Protein AF-A0A3L6SZF1-F1 (afdb_monomer_lite)

Foldseek 3Di:
DDDDDDDDDDDDDDDDDDDDDDDDDPDQDPDPDDFADADPDDPVNVVVCVVVVLAPDCVVPPDDHDPPDSDPPQDVPRADDDSQLSVLPDYPPHDPVVVVLCVVVVHGPQLADSVQVNVVVVQQCCQVPPVVHHDDVVVQVQQWDWAAPPHNSDHDPGNRTYTDGPPPPPPPVDDDPPDPVPDDD

Radius of gyration: 28.65 Å; chains: 1; bounding box: 115×31×70 Å

Structure (mmCIF, N/CA/C/O backbone):
data_AF-A0A3L6SZF1-F1
#
_entry.id   AF-A0A3L6SZF1-F1
#
loop_
_atom_site.group_PDB
_atom_site.id
_atom_site.type_symbol
_atom_site.label_atom_id
_atom_site.label_alt_id
_atom_site.label_comp_id
_atom_site.label_asym_id
_atom_site.label_entity_id
_atom_site.label_seq_id
_atom_site.pdbx_PDB_ins_code
_atom_site.Cartn_x
_atom_site.Cartn_y
_atom_site.Cartn_z
_atom_site.occupancy
_atom_site.B_iso_or_equiv
_atom_site.auth_seq_id
_atom_site.auth_comp_id
_atom_site.auth_asym_id
_atom_site.auth_atom_id
_atom_site.pdbx_PDB_model_num
ATOM 1 N N . MET A 1 1 ? 93.160 -3.749 24.825 1.00 29.17 1 MET A N 1
ATOM 2 C CA . MET A 1 1 ? 92.618 -2.497 25.402 1.00 29.17 1 MET A CA 1
ATOM 3 C C . MET A 1 1 ? 92.126 -1.616 24.258 1.00 29.17 1 MET A C 1
ATOM 5 O O . MET A 1 1 ? 92.882 -1.512 23.305 1.00 29.17 1 MET A O 1
ATOM 9 N N . PRO A 1 2 ? 90.975 -0.926 24.345 1.00 41.62 2 PRO A N 1
ATOM 10 C CA . PRO A 1 2 ? 89.750 -1.289 25.067 1.00 41.62 2 PRO A CA 1
ATOM 11 C C . PRO A 1 2 ? 88.427 -0.990 24.294 1.00 41.62 2 PRO A C 1
ATOM 13 O O . PRO A 1 2 ? 88.338 0.009 23.600 1.00 41.62 2 PRO A O 1
ATOM 16 N N . LYS A 1 3 ? 87.391 -1.809 24.579 1.00 34.41 3 LYS A N 1
ATOM 17 C CA . LYS A 1 3 ? 85.985 -1.453 24.948 1.00 34.41 3 LYS A CA 1
ATOM 18 C C . LYS A 1 3 ? 85.102 -0.716 23.904 1.00 34.41 3 LYS A C 1
ATOM 20 O O . LYS A 1 3 ? 85.533 0.251 23.309 1.00 34.41 3 LYS A O 1
ATOM 25 N N . LYS A 1 4 ? 83.816 -1.044 23.684 1.00 40.66 4 LYS A N 1
ATOM 26 C CA . LYS A 1 4 ? 82.700 -1.395 24.607 1.00 40.66 4 LYS A CA 1
ATOM 27 C C . LYS A 1 4 ? 81.529 -1.972 23.758 1.00 40.66 4 LYS A C 1
ATOM 29 O O . LYS A 1 4 ? 81.228 -1.397 22.723 1.00 40.66 4 LYS A O 1
ATOM 34 N N . SER A 1 5 ? 81.065 -3.207 24.006 1.00 38.19 5 SER A N 1
ATOM 35 C CA . SER A 1 5 ? 79.810 -3.620 24.705 1.00 38.19 5 SER A CA 1
ATOM 36 C C . SER A 1 5 ? 78.493 -3.212 24.006 1.00 38.19 5 SER A C 1
ATOM 38 O O . SER A 1 5 ? 78.251 -2.020 23.868 1.00 38.19 5 SER A O 1
ATOM 40 N N . ALA A 1 6 ? 77.710 -4.161 23.461 1.00 33.09 6 ALA A N 1
ATOM 41 C CA . ALA A 1 6 ? 76.602 -4.927 24.103 1.00 33.09 6 ALA A CA 1
ATOM 42 C C . ALA A 1 6 ? 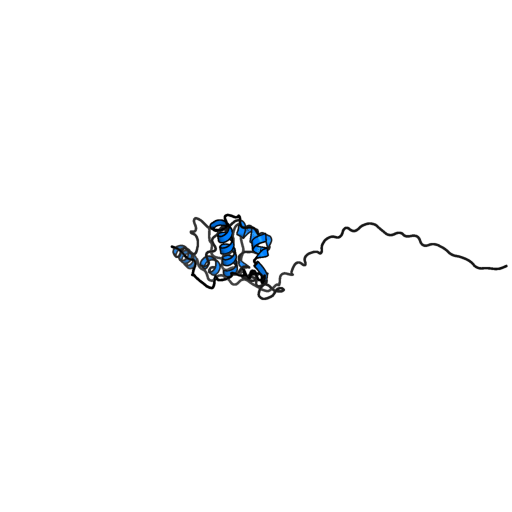75.338 -4.054 24.305 1.00 33.09 6 ALA A C 1
ATOM 44 O O . ALA A 1 6 ? 75.478 -2.892 24.653 1.00 33.09 6 ALA A O 1
ATOM 45 N N . ALA A 1 7 ? 74.085 -4.470 24.111 1.00 34.97 7 ALA A N 1
ATOM 46 C CA . ALA A 1 7 ? 73.380 -5.743 24.291 1.00 34.97 7 ALA A CA 1
ATOM 47 C C . ALA A 1 7 ? 71.999 -5.572 23.577 1.00 34.97 7 ALA A C 1
ATOM 49 O O . ALA A 1 7 ? 71.526 -4.447 23.466 1.00 34.97 7 ALA A O 1
ATOM 50 N N . ASP A 1 8 ? 71.422 -6.550 22.877 1.00 28.86 8 ASP A N 1
ATOM 51 C CA . ASP A 1 8 ? 70.655 -7.717 23.357 1.00 28.86 8 ASP A CA 1
ATOM 52 C C . ASP A 1 8 ? 69.123 -7.542 23.231 1.00 28.86 8 ASP A C 1
ATOM 54 O O . ASP A 1 8 ? 68.569 -6.493 23.537 1.00 28.86 8 ASP A O 1
ATOM 58 N N . ARG A 1 9 ? 68.491 -8.648 22.809 1.00 30.61 9 ARG A N 1
ATOM 59 C CA . ARG A 1 9 ? 67.100 -9.100 23.011 1.00 30.61 9 ARG A CA 1
ATOM 60 C C . ARG A 1 9 ? 65.905 -8.236 22.593 1.00 30.61 9 ARG A C 1
ATOM 62 O O . ARG A 1 9 ? 65.647 -7.170 23.127 1.00 30.61 9 ARG A O 1
ATOM 69 N N . GLY A 1 10 ? 65.005 -8.858 21.819 1.00 29.12 10 GLY A N 1
ATOM 70 C CA . GLY A 1 10 ? 63.627 -8.367 21.707 1.00 29.12 10 GLY A CA 1
ATOM 71 C C . GLY A 1 10 ? 62.700 -9.146 20.780 1.00 29.12 10 GLY A C 1
ATOM 72 O O . GLY A 1 10 ? 62.283 -8.648 19.747 1.00 29.12 10 GLY A O 1
ATOM 73 N N . ARG A 1 11 ? 62.370 -10.380 21.153 1.00 33.22 11 ARG A N 1
ATOM 74 C CA . ARG A 1 11 ? 61.373 -11.279 20.547 1.00 33.22 11 ARG A CA 1
ATOM 75 C C . ARG A 1 11 ? 59.942 -10.707 20.620 1.00 33.22 11 ARG A C 1
ATOM 77 O O . ARG A 1 11 ? 59.471 -10.536 21.737 1.00 33.22 11 ARG A O 1
ATOM 84 N N . LYS A 1 12 ? 59.218 -10.578 19.495 1.00 32.78 12 LYS A N 1
ATOM 85 C CA . LYS A 1 12 ? 57.798 -10.998 19.331 1.00 32.78 12 LYS A CA 1
ATOM 86 C C . LYS A 1 12 ? 57.299 -10.718 17.905 1.00 32.78 12 LYS A C 1
ATOM 88 O O . LYS A 1 12 ? 57.235 -9.572 17.487 1.00 32.78 12 LYS A O 1
ATOM 93 N N . ARG A 1 13 ? 56.932 -11.770 17.167 1.00 34.31 13 ARG A N 1
ATOM 94 C CA . ARG A 1 13 ? 55.988 -11.664 16.049 1.00 34.31 13 ARG A CA 1
ATOM 95 C C . ARG A 1 13 ? 54.604 -11.907 16.650 1.00 34.31 13 ARG A C 1
ATOM 97 O O . ARG A 1 13 ? 54.338 -13.007 17.125 1.00 34.31 13 ARG A O 1
ATOM 104 N N . GLU A 1 14 ? 53.809 -10.850 16.732 1.00 30.53 14 GLU A N 1
ATOM 105 C CA . GLU A 1 14 ? 52.347 -10.898 16.866 1.00 30.53 14 GLU A CA 1
ATOM 106 C C . GLU A 1 14 ? 51.812 -11.543 15.572 1.00 30.53 14 GLU A C 1
ATOM 108 O O . GLU A 1 14 ? 52.401 -11.354 14.510 1.00 30.53 14 GLU A O 1
ATOM 113 N N . GLY A 1 15 ? 50.823 -12.427 15.555 1.00 29.98 15 GLY A N 1
ATOM 114 C CA . GLY A 1 15 ? 49.588 -12.477 16.326 1.00 29.98 15 GLY A CA 1
ATOM 115 C C . GLY A 1 15 ? 48.487 -12.636 15.273 1.00 29.98 15 GLY A C 1
ATOM 116 O O . GLY A 1 15 ? 48.393 -11.823 14.360 1.00 29.98 15 GLY A O 1
ATOM 117 N N . GLU A 1 16 ? 47.779 -13.758 15.318 1.00 29.64 16 GLU A N 1
ATOM 118 C CA . GLU A 1 16 ? 46.847 -14.243 14.298 1.00 29.64 16 GLU A CA 1
ATOM 119 C C . GLU A 1 16 ? 45.632 -13.328 14.071 1.00 29.64 16 GLU A C 1
ATOM 121 O O . GLU A 1 16 ? 45.144 -12.697 14.998 1.00 29.64 16 GLU A O 1
ATOM 126 N N . GLY A 1 17 ? 45.144 -13.350 12.823 1.00 31.86 17 GLY A N 1
ATOM 127 C CA . GLY A 1 17 ? 43.732 -13.401 12.430 1.00 31.86 17 GLY A CA 1
ATOM 128 C C . GLY A 1 17 ? 42.761 -12.343 12.950 1.00 31.86 17 GLY A C 1
ATOM 129 O O . GLY A 1 17 ? 42.381 -12.368 14.107 1.00 31.86 17 GLY A O 1
ATOM 130 N N . GLU A 1 18 ? 42.161 -11.580 12.032 1.00 29.61 18 GLU A N 1
ATOM 131 C CA . GLU A 1 18 ? 40.746 -11.230 12.187 1.00 29.61 18 GLU A CA 1
ATOM 132 C C . GLU A 1 18 ? 40.078 -10.984 10.829 1.00 29.61 18 GLU A C 1
ATOM 134 O O . GLU A 1 18 ? 40.420 -10.080 10.063 1.00 29.61 18 GLU A O 1
ATOM 139 N N . GLY A 1 19 ? 39.126 -11.867 10.514 1.00 29.73 19 GLY A N 1
ATOM 140 C CA . GLY A 1 19 ? 38.232 -11.753 9.376 1.00 29.73 19 GLY A CA 1
ATOM 141 C C . GLY A 1 19 ? 37.383 -10.496 9.508 1.00 29.73 19 GLY A C 1
ATOM 142 O O . GLY A 1 19 ? 36.715 -10.261 10.514 1.00 29.73 19 GLY A O 1
ATOM 143 N N . ARG A 1 20 ? 37.415 -9.678 8.461 1.00 30.81 20 ARG A N 1
ATOM 144 C CA . ARG A 1 20 ? 36.679 -8.423 8.364 1.00 30.81 20 ARG A CA 1
ATOM 145 C C . ARG A 1 20 ? 35.173 -8.699 8.350 1.00 30.81 20 ARG A C 1
ATOM 147 O O . ARG A 1 20 ? 34.597 -8.981 7.303 1.00 30.81 20 ARG A O 1
ATOM 154 N N . SER A 1 21 ? 34.539 -8.599 9.513 1.00 36.91 21 SER A N 1
ATOM 155 C CA . SER A 1 21 ? 33.081 -8.515 9.610 1.00 36.91 21 SER A CA 1
ATOM 156 C C . SER A 1 21 ? 32.601 -7.166 9.049 1.00 36.91 21 SER A C 1
ATOM 158 O O . SER A 1 21 ? 33.267 -6.147 9.255 1.00 36.91 21 SER A O 1
ATOM 160 N N . PRO A 1 22 ? 31.470 -7.118 8.322 1.00 37.31 22 PRO A N 1
ATOM 161 C CA . PRO A 1 22 ? 30.892 -5.863 7.856 1.00 37.31 22 PRO A CA 1
ATOM 162 C C . PRO A 1 22 ? 30.296 -5.060 9.030 1.00 37.31 22 PRO A C 1
ATOM 164 O O . PRO A 1 22 ? 29.936 -5.640 10.057 1.00 37.31 22 PRO A O 1
ATOM 167 N N . PRO A 1 23 ? 30.200 -3.722 8.910 1.00 31.17 23 PRO A N 1
ATOM 168 C CA . PRO A 1 23 ? 29.851 -2.859 10.028 1.00 31.17 23 PRO A CA 1
ATOM 169 C C . PRO A 1 23 ? 28.399 -3.077 10.455 1.00 31.17 23 PRO A C 1
ATOM 171 O O . PRO A 1 23 ? 27.468 -2.988 9.654 1.00 31.17 23 PRO A O 1
ATOM 174 N N . SER A 1 24 ? 28.245 -3.354 11.749 1.00 34.56 24 SER A N 1
ATOM 17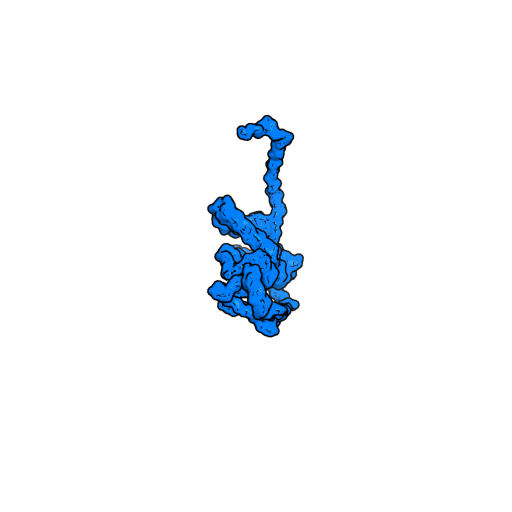5 C CA . SER A 1 24 ? 26.973 -3.507 12.445 1.00 34.56 24 SER A CA 1
ATOM 176 C C . SER A 1 24 ? 26.076 -2.294 12.184 1.00 34.56 24 SER A C 1
ATOM 178 O O . SER A 1 24 ? 26.446 -1.153 12.475 1.00 34.56 24 SER A O 1
ATOM 180 N N . ALA A 1 25 ? 24.906 -2.542 11.593 1.00 38.56 25 ALA A N 1
ATOM 181 C CA . ALA A 1 25 ? 23.887 -1.529 11.383 1.00 38.56 25 ALA A CA 1
ATOM 182 C C . ALA A 1 25 ? 23.478 -0.958 12.745 1.00 38.56 25 ALA A C 1
ATOM 184 O O . ALA A 1 25 ? 23.013 -1.687 13.622 1.00 38.56 25 ALA A O 1
ATOM 185 N N . LYS A 1 26 ? 23.666 0.354 12.919 1.00 34.03 26 LYS A N 1
ATOM 186 C CA . LYS A 1 26 ? 23.178 1.085 14.087 1.00 34.03 26 LYS A CA 1
ATOM 187 C C . LYS A 1 26 ? 21.670 0.867 14.181 1.00 34.03 26 LYS A C 1
ATOM 189 O O . LYS A 1 26 ? 20.921 1.306 13.312 1.00 34.03 26 LYS A O 1
ATOM 194 N N . ILE A 1 27 ? 21.240 0.165 15.225 1.00 34.12 27 ILE A N 1
ATOM 195 C CA . ILE A 1 27 ? 19.836 0.100 15.617 1.00 34.12 27 ILE A CA 1
ATOM 196 C C . ILE A 1 27 ? 19.453 1.528 15.994 1.00 34.12 27 ILE A C 1
ATOM 198 O O . ILE A 1 27 ? 19.973 2.076 16.968 1.00 34.12 27 ILE A O 1
ATOM 202 N N . ALA A 1 28 ? 18.602 2.145 15.175 1.00 34.56 28 ALA A N 1
ATOM 203 C CA . ALA A 1 28 ? 17.981 3.412 15.510 1.00 34.56 28 ALA A CA 1
ATOM 204 C C . ALA A 1 28 ? 17.255 3.227 16.845 1.00 34.56 28 ALA A C 1
ATOM 206 O O . ALA A 1 28 ? 16.392 2.360 16.996 1.00 34.56 28 ALA A O 1
ATOM 207 N N . LYS A 1 29 ? 17.696 3.996 17.837 1.00 30.28 29 LYS A N 1
ATOM 208 C CA . LYS A 1 29 ? 17.134 4.030 19.179 1.00 30.28 29 LYS A CA 1
ATOM 209 C C . LYS A 1 29 ? 15.677 4.471 19.047 1.00 30.28 29 LYS A C 1
ATOM 211 O O . LYS A 1 29 ? 15.419 5.573 18.574 1.00 30.28 29 LYS A O 1
ATOM 216 N N . THR A 1 30 ? 14.745 3.598 19.419 1.00 34.53 30 THR A N 1
ATOM 217 C CA . THR A 1 30 ? 13.313 3.902 19.456 1.00 34.53 30 THR A CA 1
ATOM 218 C C . THR A 1 30 ? 13.107 5.150 20.309 1.00 34.53 30 THR A C 1
ATOM 220 O O . THR A 1 30 ? 13.425 5.144 21.498 1.00 34.53 30 THR A O 1
ATOM 223 N N . ALA A 1 31 ? 12.635 6.232 19.695 1.00 36.84 31 ALA A N 1
ATOM 224 C CA . ALA A 1 31 ? 12.271 7.443 20.408 1.00 36.84 31 ALA A CA 1
ATOM 225 C C . ALA A 1 31 ? 11.048 7.151 21.295 1.00 36.84 31 ALA A C 1
ATOM 227 O O . ALA A 1 31 ? 9.948 6.903 20.797 1.00 36.84 31 ALA A O 1
ATOM 228 N N . GLU A 1 32 ? 11.247 7.164 22.614 1.00 46.00 32 GLU A N 1
ATOM 229 C CA . GLU A 1 32 ? 10.169 7.349 23.587 1.00 46.00 32 GLU A CA 1
ATOM 230 C C . GLU A 1 32 ? 9.457 8.671 23.267 1.00 46.00 32 GLU A C 1
ATOM 232 O O . GLU A 1 32 ? 10.083 9.729 23.304 1.00 46.00 32 GLU A O 1
ATOM 237 N N . GLY A 1 33 ? 8.162 8.628 22.929 1.00 43.28 33 GLY A N 1
ATOM 238 C CA . GLY A 1 33 ? 7.371 9.862 22.834 1.00 43.28 33 GLY A CA 1
ATOM 239 C C . GLY A 1 33 ? 6.164 9.905 21.896 1.00 43.28 33 GLY A C 1
ATOM 240 O O . GLY A 1 33 ? 5.526 10.950 21.832 1.00 43.28 33 GLY A O 1
ATOM 241 N N . SER A 1 34 ? 5.796 8.838 21.180 1.00 54.12 34 SER A N 1
ATOM 242 C CA . SER A 1 34 ? 4.565 8.846 20.364 1.00 54.12 34 SER A CA 1
ATOM 243 C C . SER A 1 34 ? 3.540 7.843 20.889 1.00 54.12 34 SER A C 1
ATOM 245 O O . SER A 1 34 ? 3.492 6.690 20.475 1.00 54.12 34 SER A O 1
ATOM 247 N N . SER A 1 35 ? 2.716 8.282 21.844 1.00 67.44 35 SER A N 1
ATOM 248 C CA . SER A 1 35 ? 1.550 7.510 22.273 1.00 67.44 35 SER A CA 1
ATOM 249 C C . SER A 1 35 ? 0.485 7.521 21.174 1.00 67.44 35 SER A C 1
ATOM 251 O O . SER A 1 35 ? 0.200 8.557 20.562 1.00 67.44 35 SER A O 1
ATOM 253 N N . TRP A 1 36 ? -0.099 6.356 20.894 1.00 72.50 36 TRP A N 1
ATOM 254 C CA . TRP A 1 36 ? -1.216 6.261 19.964 1.00 72.50 36 TRP A CA 1
ATOM 255 C C . TRP A 1 36 ? -2.425 7.009 20.528 1.00 72.50 36 TRP A C 1
ATOM 257 O O . TRP A 1 36 ? -2.705 6.968 21.728 1.00 72.50 36 TRP A O 1
ATOM 267 N N . ARG A 1 37 ? -3.168 7.688 19.650 1.00 76.88 37 ARG A N 1
ATOM 268 C CA . ARG A 1 37 ? -4.495 8.198 20.006 1.00 76.88 37 ARG A CA 1
ATOM 269 C C . ARG A 1 37 ? -5.512 7.074 19.868 1.00 76.88 37 ARG A C 1
ATOM 271 O O . ARG A 1 37 ? -5.438 6.300 18.915 1.00 76.88 37 ARG A O 1
ATOM 278 N N . ALA A 1 38 ? -6.470 7.033 20.790 1.00 79.56 38 ALA A N 1
ATOM 279 C CA . ALA A 1 38 ? -7.616 6.141 20.682 1.00 79.56 38 ALA A CA 1
ATOM 280 C C . ALA A 1 38 ? -8.358 6.384 19.358 1.00 79.56 38 ALA A C 1
ATOM 282 O O . ALA A 1 38 ? -8.481 7.526 18.900 1.00 79.56 38 ALA A O 1
ATOM 283 N N . SER A 1 39 ? -8.840 5.304 18.745 1.00 82.88 39 SER A N 1
ATOM 284 C CA . SER A 1 39 ? -9.610 5.396 17.508 1.00 82.88 39 SER A CA 1
ATOM 285 C C . SER A 1 39 ? -10.944 6.097 17.745 1.00 82.88 39 SER A C 1
ATOM 287 O O . SER A 1 39 ? -11.607 5.896 18.761 1.00 82.88 39 SER A O 1
ATOM 289 N N . THR A 1 40 ? -11.362 6.898 16.770 1.00 87.00 40 THR A N 1
ATOM 290 C CA . THR A 1 40 ? -12.702 7.492 16.727 1.00 87.00 40 THR A CA 1
ATOM 291 C C . THR A 1 40 ? -13.721 6.596 16.018 1.00 87.00 40 THR A C 1
ATOM 293 O O . THR A 1 40 ? -14.917 6.877 16.094 1.00 87.00 40 THR A O 1
ATOM 296 N N . ILE A 1 41 ? -13.264 5.533 15.343 1.00 86.38 41 ILE A N 1
ATOM 297 C CA . ILE A 1 41 ? -14.093 4.602 14.568 1.00 86.38 41 ILE A CA 1
ATOM 298 C C . ILE A 1 41 ? -14.859 3.683 15.515 1.00 86.38 41 ILE A C 1
ATOM 300 O O . ILE A 1 41 ? -14.262 2.941 16.296 1.00 86.38 41 ILE A O 1
ATOM 304 N N . LYS A 1 42 ? -16.190 3.717 15.418 1.00 88.69 42 LYS A N 1
ATOM 305 C CA . LYS A 1 42 ? -17.093 2.801 16.121 1.00 88.69 42 LYS A CA 1
ATOM 306 C C . LYS A 1 42 ? -17.590 1.715 15.169 1.00 88.69 42 LYS A C 1
ATOM 308 O O . LYS A 1 42 ? -17.459 1.826 13.955 1.00 88.69 42 LYS A O 1
ATOM 313 N N . GLU A 1 43 ? -18.247 0.699 15.714 1.00 88.88 43 GLU A N 1
ATOM 314 C CA . GLU A 1 43 ? -18.828 -0.403 14.935 1.00 88.88 43 GLU A CA 1
ATOM 315 C C . GLU A 1 43 ? -19.780 0.083 13.828 1.00 88.88 43 GLU A C 1
ATOM 317 O O . GLU A 1 43 ? -19.680 -0.353 12.686 1.00 88.88 43 GLU A O 1
ATOM 322 N N . ARG A 1 44 ? -20.622 1.088 14.112 1.00 90.44 44 ARG A N 1
ATOM 323 C CA . ARG A 1 44 ? -21.489 1.720 13.097 1.00 90.44 44 ARG A CA 1
ATOM 324 C C . ARG A 1 44 ? -20.720 2.290 11.898 1.00 90.44 44 ARG A C 1
ATOM 326 O O . ARG A 1 44 ? -21.248 2.314 10.792 1.00 90.44 44 ARG A O 1
ATOM 333 N N . ASP A 1 45 ? -19.500 2.778 12.123 1.00 90.25 45 ASP A N 1
ATOM 334 C CA . ASP A 1 45 ? -18.661 3.346 11.071 1.00 90.25 45 ASP A CA 1
ATOM 335 C C . ASP A 1 45 ? -18.025 2.216 10.246 1.00 90.25 45 ASP A C 1
ATOM 337 O O . ASP A 1 45 ? -17.947 2.337 9.028 1.00 90.25 45 ASP A O 1
ATOM 341 N N . LEU A 1 46 ? -17.666 1.087 10.874 1.00 88.75 46 LEU A N 1
ATOM 342 C CA . LEU A 1 46 ? -17.224 -0.125 10.167 1.00 88.75 46 LEU A CA 1
ATOM 343 C C . LEU A 1 46 ? -18.330 -0.680 9.263 1.00 88.75 46 LEU A C 1
ATOM 345 O O . LEU A 1 46 ? -18.086 -0.923 8.085 1.00 88.75 46 LEU A O 1
ATOM 349 N N . LEU A 1 47 ? -19.559 -0.792 9.778 1.00 90.94 47 LEU A N 1
ATOM 350 C CA . LEU A 1 47 ? -20.715 -1.228 8.988 1.00 90.94 47 LEU A CA 1
ATOM 351 C C . LEU A 1 47 ? -20.972 -0.302 7.792 1.00 90.94 47 LEU A C 1
ATOM 353 O O . LEU A 1 47 ? -21.282 -0.779 6.701 1.00 90.94 47 LEU A O 1
ATOM 357 N N . ARG A 1 48 ? -20.793 1.015 7.968 1.00 92.12 48 ARG A N 1
ATOM 358 C CA . ARG A 1 48 ? -20.883 1.977 6.861 1.00 92.12 48 ARG A CA 1
ATOM 359 C C . ARG A 1 48 ? -19.802 1.729 5.806 1.00 92.12 48 ARG A C 1
ATOM 361 O O . ARG A 1 48 ? -20.129 1.687 4.626 1.00 92.12 48 ARG A O 1
ATOM 368 N N . LEU A 1 49 ? -18.550 1.513 6.214 1.00 90.25 49 LEU A N 1
ATOM 369 C CA . LEU A 1 49 ? -17.449 1.225 5.285 1.00 90.25 49 LEU A CA 1
ATOM 370 C C . LEU A 1 49 ? -17.673 -0.076 4.499 1.00 90.25 49 LEU A C 1
ATOM 372 O O . LEU A 1 49 ? -17.319 -0.145 3.323 1.00 90.25 49 LEU A O 1
ATOM 376 N N . VAL A 1 50 ? -18.282 -1.093 5.117 1.00 90.56 50 VAL A N 1
ATOM 377 C CA . VAL A 1 50 ? -18.679 -2.330 4.423 1.00 90.56 50 VAL A CA 1
ATOM 378 C C . VAL A 1 50 ? -19.802 -2.058 3.420 1.00 90.56 50 VAL A C 1
ATOM 380 O O . VAL A 1 50 ? -19.710 -2.480 2.269 1.00 90.56 50 VAL A O 1
ATOM 383 N N . ALA A 1 51 ? -20.833 -1.301 3.811 1.00 91.38 51 ALA A N 1
ATOM 384 C CA . ALA A 1 51 ? -21.933 -0.929 2.916 1.00 91.38 51 ALA A CA 1
ATOM 385 C C . ALA A 1 51 ? -21.453 -0.115 1.698 1.00 91.38 51 ALA A C 1
ATOM 387 O O . ALA A 1 51 ? -21.943 -0.304 0.585 1.00 91.38 51 ALA A O 1
ATOM 388 N N . GLU A 1 52 ? -20.454 0.746 1.896 1.00 91.81 52 GLU A N 1
ATOM 389 C CA . GLU A 1 52 ? -19.785 1.525 0.846 1.00 91.81 52 GLU A CA 1
ATOM 390 C C . GLU A 1 52 ? -18.770 0.701 0.030 1.00 91.81 52 GLU A C 1
ATOM 392 O O . GLU A 1 52 ? -18.188 1.215 -0.923 1.00 91.81 52 GLU A O 1
ATOM 397 N N . ARG A 1 53 ? -18.573 -0.585 0.364 1.00 87.44 53 ARG A N 1
ATOM 398 C CA . ARG A 1 53 ? -17.593 -1.504 -0.249 1.00 87.44 53 ARG A CA 1
ATOM 399 C C . ARG A 1 53 ? -16.139 -1.036 -0.140 1.00 87.44 53 ARG A C 1
ATOM 401 O O . ARG A 1 53 ? -15.287 -1.461 -0.918 1.00 87.44 53 ARG A O 1
ATOM 408 N N . VAL A 1 54 ? -15.861 -0.172 0.830 1.00 88.88 54 VAL A N 1
ATOM 409 C CA . VAL A 1 54 ? -14.514 0.295 1.170 1.00 88.88 54 VAL A CA 1
ATOM 410 C C . VAL A 1 54 ? -13.801 -0.732 2.047 1.00 88.88 54 VAL A C 1
ATOM 412 O O . VAL A 1 54 ? -12.613 -0.995 1.873 1.00 88.88 54 VAL A O 1
ATOM 415 N N . LEU A 1 55 ? -14.537 -1.329 2.986 1.00 89.12 55 LEU A N 1
ATOM 416 C CA . LEU A 1 55 ? -14.065 -2.409 3.844 1.00 89.12 55 LEU A CA 1
ATOM 417 C C . LEU A 1 55 ? -14.675 -3.738 3.394 1.00 89.12 55 LEU A C 1
ATOM 419 O O . LEU A 1 55 ? -15.823 -3.792 2.957 1.00 89.12 55 LEU A O 1
ATOM 423 N N . GLN A 1 56 ? -13.910 -4.819 3.509 1.00 88.50 56 GLN A N 1
ATOM 424 C CA . GLN A 1 56 ? -14.409 -6.159 3.211 1.00 88.50 56 GLN A CA 1
ATOM 425 C C . GLN A 1 56 ? -15.424 -6.625 4.253 1.00 88.50 56 GLN A C 1
ATOM 427 O O . GLN A 1 56 ? -15.362 -6.246 5.423 1.00 88.50 56 GLN A O 1
ATOM 432 N N . GLU A 1 57 ? -16.342 -7.483 3.814 1.00 87.88 57 GLU A N 1
ATOM 433 C CA . GLU A 1 57 ? -17.322 -8.107 4.696 1.00 87.88 57 GLU A CA 1
ATOM 434 C C . GLU A 1 57 ? -16.641 -8.932 5.797 1.00 87.88 57 GLU A C 1
ATOM 436 O O . GLU A 1 57 ? -15.583 -9.535 5.589 1.00 87.88 57 GLU A O 1
ATOM 441 N N . GLU A 1 58 ? -17.287 -8.997 6.962 1.00 85.06 58 GLU A N 1
ATOM 442 C CA . GLU A 1 58 ? -16.770 -9.697 8.146 1.00 85.06 58 GLU A CA 1
ATOM 443 C C . GLU A 1 58 ? -16.494 -11.187 7.882 1.00 85.06 58 GLU A C 1
ATOM 445 O O . GLU A 1 58 ? -15.546 -11.762 8.415 1.00 85.06 58 GLU A O 1
ATOM 450 N N . GLY A 1 59 ? -17.276 -11.806 6.988 1.00 82.81 59 GLY A N 1
ATOM 451 C CA . GLY A 1 59 ? -17.079 -13.196 6.571 1.00 82.81 59 GLY A CA 1
ATOM 452 C C . GLY A 1 59 ? -15.779 -13.446 5.795 1.00 82.81 59 GLY A C 1
ATOM 453 O O . GLY A 1 59 ? -15.338 -14.589 5.710 1.00 82.81 59 GLY A O 1
ATOM 454 N N . VAL A 1 60 ? -15.155 -12.398 5.244 1.00 83.56 60 VAL A N 1
ATOM 455 C CA . VAL A 1 60 ? -13.861 -12.472 4.544 1.00 83.56 60 VAL A CA 1
ATOM 456 C C . VAL A 1 60 ? -12.721 -12.069 5.475 1.00 83.56 60 VAL A C 1
ATOM 458 O O . VAL A 1 60 ? -11.668 -12.706 5.482 1.00 83.56 60 VAL A O 1
ATOM 461 N N . VAL A 1 61 ? -12.927 -11.008 6.258 1.00 82.38 61 VAL A N 1
ATOM 462 C CA . VAL A 1 61 ? -11.946 -10.479 7.208 1.00 82.38 61 VAL A CA 1
ATOM 463 C C . VAL A 1 61 ? -12.646 -10.209 8.529 1.00 82.38 61 VAL A C 1
ATOM 465 O O . VAL A 1 61 ? -13.480 -9.312 8.610 1.00 82.38 61 VAL A O 1
ATOM 468 N N . GLN A 1 62 ? -12.259 -10.934 9.577 1.00 86.19 62 GLN A N 1
ATOM 469 C CA . GLN A 1 62 ? -12.732 -10.669 10.934 1.00 86.19 62 GLN A CA 1
ATOM 470 C C . GLN A 1 62 ? -12.170 -9.328 11.416 1.00 86.19 62 GLN A C 1
ATOM 472 O O . GLN A 1 62 ? -11.004 -9.228 11.804 1.00 86.19 62 GLN A O 1
ATOM 477 N N . TRP A 1 63 ? -12.984 -8.277 11.347 1.00 86.38 63 TRP A N 1
ATOM 478 C CA . TRP A 1 63 ? -12.637 -6.956 11.857 1.00 86.38 63 TRP A CA 1
ATOM 479 C C . TRP A 1 63 ? -13.140 -6.780 13.292 1.00 86.38 63 TRP A C 1
ATOM 481 O O . TRP A 1 63 ? -14.155 -7.334 13.695 1.00 86.38 63 TRP A O 1
ATOM 491 N N . ARG A 1 64 ? -12.427 -5.970 14.078 1.00 84.12 64 ARG A N 1
ATOM 492 C CA . ARG A 1 64 ? -12.863 -5.518 15.404 1.00 84.12 64 ARG A CA 1
ATOM 493 C C . ARG A 1 64 ? -12.469 -4.065 15.607 1.00 84.12 64 ARG A C 1
ATOM 495 O O . ARG A 1 64 ? -11.442 -3.618 15.094 1.00 84.12 64 ARG A O 1
ATOM 502 N N . THR A 1 65 ? -13.257 -3.318 16.370 1.00 81.50 65 THR A N 1
ATOM 503 C CA . THR A 1 65 ? -12.853 -1.975 16.797 1.00 81.50 65 THR A CA 1
ATOM 504 C C . THR A 1 65 ? -11.684 -2.069 17.774 1.00 81.50 65 THR A C 1
ATOM 506 O O . THR A 1 65 ? -11.659 -2.954 18.632 1.00 81.50 65 THR A O 1
ATOM 509 N N . THR A 1 66 ? -10.739 -1.131 17.703 1.00 69.81 66 THR A N 1
ATOM 510 C CA . THR A 1 66 ? -9.777 -0.934 18.795 1.00 69.81 66 THR A CA 1
ATOM 511 C C . THR A 1 66 ? -10.561 -0.560 20.051 1.00 69.81 66 THR A C 1
ATOM 513 O O . THR A 1 66 ? -11.416 0.325 19.982 1.00 69.81 66 THR A O 1
ATOM 516 N N . GLY A 1 67 ? -10.305 -1.234 21.174 1.00 65.75 67 GLY A N 1
ATOM 517 C CA . GLY A 1 67 ? -10.914 -0.879 22.457 1.00 65.75 67 GLY A CA 1
ATOM 518 C C . GLY A 1 67 ? -10.527 0.534 22.911 1.00 65.75 67 GLY A C 1
ATOM 519 O O . GLY A 1 67 ? -9.872 1.287 22.192 1.00 65.75 67 GLY A O 1
ATOM 520 N N . THR A 1 68 ? -10.894 0.897 24.138 1.00 58.91 68 THR A N 1
ATOM 521 C CA . THR 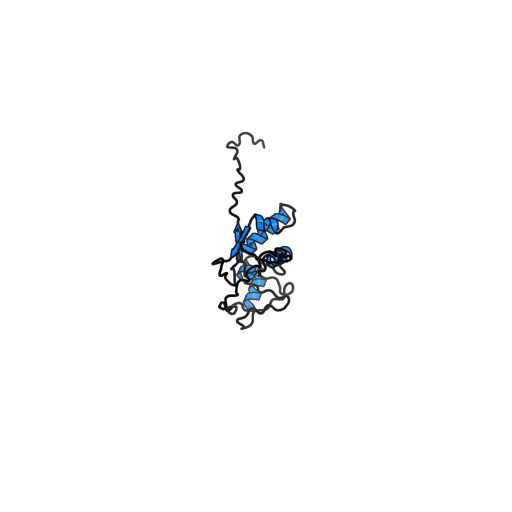A 1 68 ? -10.528 2.190 24.752 1.00 58.91 68 THR A CA 1
ATOM 522 C C . THR A 1 68 ? -9.017 2.398 24.920 1.00 58.91 68 THR A C 1
ATOM 524 O O . THR A 1 68 ? -8.588 3.479 25.324 1.00 58.91 68 THR A O 1
ATOM 527 N N . ASP A 1 69 ? -8.214 1.377 24.632 1.00 57.19 69 ASP A N 1
ATOM 528 C CA . ASP A 1 69 ? -6.784 1.372 24.871 1.00 57.19 69 ASP A CA 1
ATOM 529 C C . ASP A 1 69 ? -6.034 2.254 23.867 1.00 57.19 69 ASP A C 1
ATOM 531 O O . ASP A 1 69 ? -6.217 2.199 22.651 1.00 57.19 69 ASP A O 1
ATOM 535 N N . SER A 1 70 ? -5.124 3.061 24.404 1.00 57.78 70 SER A N 1
ATOM 536 C CA . SER A 1 70 ? -4.178 3.908 23.672 1.00 57.78 70 SER A CA 1
ATOM 537 C C . SER A 1 70 ? -2.990 3.122 23.102 1.00 57.78 70 SER A C 1
ATOM 539 O O . SER A 1 70 ? -1.940 3.695 22.812 1.00 57.78 70 SER A O 1
ATOM 541 N N . SER A 1 71 ? -3.123 1.803 22.951 1.00 59.25 71 SER A N 1
ATOM 542 C CA . SER A 1 71 ? -2.117 0.934 22.356 1.00 59.25 71 SER A CA 1
ATOM 543 C C . SER A 1 71 ? -2.739 0.127 21.220 1.00 59.25 71 SER A C 1
ATOM 545 O O . SER A 1 71 ? -3.782 -0.509 21.356 1.00 59.25 71 SER A O 1
ATOM 547 N N . LEU A 1 72 ? -2.084 0.159 20.059 1.00 63.91 72 LEU A N 1
ATOM 548 C CA . LEU A 1 72 ? -2.400 -0.748 18.965 1.00 63.91 72 LEU A CA 1
ATOM 549 C C . LEU A 1 72 ? -1.878 -2.141 19.322 1.00 63.91 72 LEU A C 1
ATOM 551 O O . LEU A 1 72 ? -0.772 -2.519 18.937 1.00 63.91 72 LEU A O 1
ATOM 555 N N . LEU A 1 73 ? -2.647 -2.887 20.110 1.00 62.97 73 LEU A N 1
ATOM 556 C CA . LEU A 1 73 ? -2.330 -4.279 20.386 1.00 62.97 73 LEU A CA 1
ATOM 557 C C . LEU A 1 73 ? -2.727 -5.123 19.167 1.00 62.97 73 LEU A C 1
ATOM 559 O O . LEU A 1 73 ? -3.866 -5.573 19.048 1.00 62.97 73 LEU A O 1
ATOM 563 N N . GLU A 1 74 ? -1.784 -5.300 18.239 1.00 69.25 74 GLU A N 1
ATOM 564 C CA . GLU A 1 74 ? -1.889 -6.320 17.194 1.00 69.25 74 GLU A CA 1
ATOM 565 C C . GLU A 1 74 ? -1.868 -7.699 17.870 1.00 69.25 74 GLU A C 1
ATOM 567 O O . GLU A 1 74 ? -0.821 -8.137 18.356 1.00 69.25 74 GLU A O 1
ATOM 572 N N . ASN A 1 75 ? -3.010 -8.395 17.918 1.00 73.50 75 ASN A N 1
ATOM 573 C CA . ASN A 1 75 ? -3.001 -9.814 18.273 1.00 73.50 75 ASN A CA 1
ATOM 574 C C . ASN A 1 75 ? -2.301 -10.616 17.167 1.00 73.50 75 ASN A C 1
ATOM 576 O O . ASN A 1 75 ? -2.147 -10.166 16.028 1.00 73.50 75 ASN A O 1
ATOM 580 N N . THR A 1 76 ? -1.896 -11.845 17.480 1.00 74.12 76 THR A N 1
ATOM 581 C CA . THR A 1 76 ? -1.313 -12.748 16.483 1.00 74.12 76 THR A CA 1
ATOM 582 C C . THR A 1 76 ? -2.279 -12.958 15.314 1.00 74.12 76 THR A C 1
ATOM 584 O O . THR A 1 76 ? -3.376 -13.472 15.499 1.00 74.12 76 THR A O 1
ATOM 587 N N . GLY A 1 77 ? -1.857 -12.569 14.108 1.00 76.69 77 GLY A N 1
ATOM 588 C CA . GLY A 1 77 ? -2.664 -12.682 12.887 1.00 76.69 77 GLY A CA 1
ATOM 589 C C . GLY A 1 77 ? -3.546 -11.468 12.585 1.00 76.69 77 GLY A C 1
ATOM 590 O O . GLY A 1 77 ? -4.087 -11.383 11.487 1.00 76.69 77 GLY A O 1
ATOM 591 N N . GLU A 1 78 ? -3.638 -10.502 13.498 1.00 82.56 78 GLU A N 1
ATOM 592 C CA . GLU A 1 78 ? -4.321 -9.238 13.245 1.00 82.56 78 GLU A CA 1
ATOM 593 C C . GLU A 1 78 ? -3.371 -8.209 12.626 1.00 82.56 78 GLU A C 1
ATOM 595 O O . GLU A 1 78 ? -2.147 -8.261 12.754 1.00 82.56 78 GLU A O 1
ATOM 600 N N . THR A 1 79 ? -3.945 -7.253 11.908 1.00 82.06 79 THR A N 1
ATOM 601 C CA . THR A 1 79 ? -3.223 -6.119 11.338 1.00 82.06 79 THR A CA 1
ATOM 602 C C . THR A 1 79 ? -4.077 -4.887 11.556 1.00 82.06 79 THR A C 1
ATOM 604 O O . THR A 1 79 ? -5.260 -4.887 11.223 1.00 82.06 79 THR A O 1
ATOM 607 N N . VAL A 1 80 ? -3.489 -3.841 12.134 1.00 85.19 80 VAL A N 1
ATOM 608 C CA . VAL A 1 80 ? -4.188 -2.559 12.296 1.00 85.19 80 VAL A CA 1
ATOM 609 C C . VAL A 1 80 ? -4.556 -2.032 10.917 1.00 85.19 80 VAL A C 1
ATOM 611 O O . VAL A 1 80 ? -3.785 -2.204 9.992 1.00 85.19 80 VAL A O 1
ATOM 614 N N . MET A 1 81 ? -5.694 -1.372 10.744 1.00 85.81 81 MET A N 1
ATOM 615 C CA . MET A 1 81 ? -5.991 -0.690 9.488 1.00 85.81 81 MET A CA 1
ATOM 616 C C . MET A 1 81 ? -6.522 0.709 9.761 1.00 85.81 81 MET A C 1
ATOM 618 O O . MET A 1 81 ? -7.329 0.924 10.661 1.00 85.81 81 MET A O 1
ATOM 622 N N . PHE A 1 82 ? -6.048 1.671 8.974 1.00 85.19 82 PHE A N 1
ATOM 623 C CA . PHE A 1 82 ? -6.503 3.055 9.023 1.00 85.19 82 PHE A CA 1
ATOM 624 C C . PHE A 1 82 ? -7.558 3.272 7.941 1.00 85.19 82 PHE A C 1
ATOM 626 O O . PHE A 1 82 ? -7.343 2.866 6.799 1.00 85.19 82 PHE A O 1
ATOM 633 N N . ALA A 1 83 ? -8.657 3.956 8.276 1.00 85.12 83 ALA A N 1
ATOM 634 C CA . ALA A 1 83 ? -9.740 4.233 7.327 1.00 85.12 83 ALA A CA 1
ATOM 635 C C . ALA A 1 83 ? -9.246 4.871 6.007 1.00 85.12 83 ALA A C 1
ATOM 637 O O . ALA A 1 83 ? -9.565 4.323 4.958 1.00 85.12 83 ALA A O 1
ATOM 638 N N . PRO A 1 84 ? -8.337 5.874 6.007 1.00 85.19 84 PRO A N 1
ATOM 639 C CA . PRO A 1 84 ? -7.800 6.425 4.760 1.00 85.19 84 PRO A CA 1
ATOM 640 C C . PRO A 1 84 ? -7.050 5.421 3.876 1.00 85.19 84 PRO A C 1
ATOM 642 O O . PRO A 1 84 ? -6.913 5.646 2.678 1.00 85.19 84 PRO A O 1
ATOM 645 N N . SER A 1 85 ? -6.504 4.341 4.442 1.00 82.62 85 SER A N 1
ATOM 646 C CA . SER A 1 85 ? -5.868 3.279 3.656 1.00 82.62 85 SER A CA 1
ATOM 647 C C . SER A 1 85 ? -6.917 2.385 2.999 1.00 82.62 85 SER A C 1
ATOM 649 O O . SER A 1 85 ? -6.763 2.050 1.825 1.00 82.62 85 SER A O 1
ATOM 651 N N . ALA A 1 86 ? -7.991 2.053 3.724 1.00 84.62 86 ALA A N 1
ATOM 652 C CA . ALA A 1 86 ? -9.133 1.320 3.180 1.00 84.62 86 ALA A CA 1
ATOM 653 C C . ALA A 1 86 ? -9.828 2.131 2.070 1.00 84.62 86 ALA A C 1
ATOM 655 O O . ALA A 1 86 ? -10.032 1.612 0.978 1.00 84.62 86 ALA A O 1
ATOM 656 N N . ASP A 1 87 ? -10.043 3.437 2.280 1.00 83.00 87 ASP A N 1
ATOM 657 C CA . ASP A 1 87 ? -10.606 4.366 1.281 1.00 83.00 87 ASP A CA 1
ATOM 658 C C . ASP A 1 87 ? -9.796 4.399 -0.026 1.00 83.00 87 ASP A C 1
ATOM 660 O O . ASP A 1 87 ? -10.318 4.690 -1.101 1.00 83.00 87 ASP A O 1
ATOM 664 N N . ARG A 1 88 ? -8.488 4.123 0.052 1.00 82.44 88 ARG A N 1
ATOM 665 C CA . ARG A 1 88 ? -7.590 4.052 -1.110 1.00 82.44 88 ARG A CA 1
ATOM 666 C C . ARG A 1 88 ? -7.442 2.640 -1.679 1.00 82.44 88 ARG A C 1
ATOM 668 O O . ARG A 1 88 ? -6.577 2.428 -2.526 1.00 82.44 88 ARG A O 1
ATOM 675 N N . GLY A 1 89 ? -8.281 1.703 -1.247 1.00 80.56 89 GLY A N 1
ATOM 676 C CA . GLY A 1 89 ? -8.365 0.351 -1.789 1.00 80.56 89 GLY A CA 1
ATOM 677 C C . GLY A 1 89 ? -7.392 -0.650 -1.168 1.00 80.56 89 GLY A C 1
ATOM 678 O O . GLY A 1 89 ? -7.154 -1.701 -1.762 1.00 80.56 89 GLY A O 1
ATOM 679 N N . LEU A 1 90 ? -6.805 -0.362 0.002 1.00 82.69 90 LEU A N 1
ATOM 680 C CA . LEU A 1 90 ? -6.067 -1.390 0.734 1.00 82.69 90 LEU A CA 1
ATOM 681 C C . LEU A 1 90 ? -7.057 -2.420 1.295 1.00 82.69 90 LEU A C 1
ATOM 683 O O . LEU A 1 90 ? -7.782 -2.136 2.244 1.00 82.69 90 LEU A O 1
ATOM 687 N N . ALA A 1 91 ? -7.029 -3.621 0.727 1.00 81.81 91 ALA A N 1
ATOM 688 C CA . ALA A 1 91 ? -7.773 -4.783 1.196 1.00 81.81 91 ALA A CA 1
ATOM 689 C C . ALA A 1 91 ? -6.857 -5.762 1.957 1.00 81.81 91 ALA A C 1
ATOM 691 O O . ALA A 1 91 ? -5.645 -5.826 1.711 1.00 81.81 91 ALA A O 1
ATOM 692 N N . LEU A 1 92 ? -7.440 -6.532 2.878 1.00 81.44 92 LEU A N 1
ATOM 693 C CA . LEU A 1 92 ? -6.784 -7.589 3.644 1.00 81.44 92 LEU A CA 1
ATOM 694 C C . LEU A 1 92 ? -7.388 -8.981 3.321 1.00 81.44 92 LEU A C 1
ATOM 696 O O . LEU A 1 92 ? -8.575 -9.093 3.056 1.00 81.44 92 LEU A O 1
ATOM 700 N N . PRO A 1 93 ? -6.612 -10.076 3.348 1.00 71.69 93 PRO A N 1
ATOM 701 C CA . PRO A 1 93 ? -5.163 -10.092 3.456 1.00 71.69 93 PRO A CA 1
ATOM 702 C C . PRO A 1 93 ? -4.530 -9.389 2.251 1.00 71.69 93 PRO A C 1
ATOM 704 O O . PRO A 1 93 ? -4.970 -9.525 1.112 1.00 71.69 93 PRO A O 1
ATOM 707 N N . SER A 1 94 ? -3.496 -8.596 2.521 1.00 80.25 94 SER A N 1
ATOM 708 C CA . SER A 1 94 ? -2.745 -7.939 1.454 1.00 80.25 94 SER A CA 1
ATOM 709 C C . SER A 1 94 ? -1.971 -8.974 0.636 1.00 80.25 94 SER A C 1
ATOM 711 O O . SER A 1 94 ? -1.675 -10.068 1.125 1.00 80.25 94 SER A O 1
ATOM 713 N N . SER A 1 95 ? -1.629 -8.633 -0.610 1.00 84.81 95 SER A N 1
ATOM 714 C CA . SER A 1 95 ? -0.912 -9.553 -1.498 1.00 84.81 95 SER A CA 1
ATOM 715 C C . SER A 1 95 ? 0.396 -10.050 -0.871 1.00 84.81 95 SER A C 1
ATOM 717 O O . SER A 1 95 ? 1.089 -9.313 -0.162 1.00 84.81 95 SER A O 1
ATOM 719 N N . ASP A 1 96 ? 0.779 -11.295 -1.164 1.00 88.12 96 ASP A N 1
ATOM 720 C CA . ASP A 1 96 ? 2.021 -11.884 -0.641 1.00 88.12 96 ASP A CA 1
ATOM 721 C C . ASP A 1 96 ? 3.257 -11.067 -1.024 1.00 88.12 96 ASP A C 1
ATOM 723 O O . ASP A 1 96 ? 4.212 -10.959 -0.250 1.00 88.12 96 ASP A O 1
ATOM 727 N N . PHE A 1 97 ? 3.215 -10.433 -2.198 1.00 89.75 97 PHE A N 1
ATOM 728 C CA . PHE A 1 97 ? 4.229 -9.480 -2.623 1.00 89.75 97 PHE A CA 1
ATOM 729 C C . PHE A 1 97 ? 4.300 -8.269 -1.687 1.00 89.75 97 PHE A C 1
ATOM 731 O O . PHE A 1 97 ? 5.387 -7.932 -1.224 1.00 89.75 97 PHE A O 1
ATOM 738 N N . PHE A 1 98 ? 3.165 -7.636 -1.369 1.00 88.94 98 PHE A N 1
ATOM 739 C CA . PHE A 1 98 ? 3.129 -6.482 -0.470 1.00 88.94 98 PHE A CA 1
ATOM 740 C C . PHE A 1 98 ? 3.605 -6.851 0.939 1.00 88.94 98 PHE A C 1
ATOM 742 O O . PHE A 1 98 ? 4.443 -6.156 1.509 1.00 88.94 98 PHE A O 1
ATOM 749 N N . ARG A 1 99 ? 3.160 -7.993 1.473 1.00 89.31 99 ARG A N 1
ATOM 750 C CA . ARG A 1 99 ? 3.613 -8.514 2.775 1.00 89.31 99 ARG A CA 1
ATOM 751 C C . ARG A 1 99 ? 5.122 -8.749 2.800 1.00 89.31 99 ARG A C 1
ATOM 753 O O . ARG A 1 99 ? 5.799 -8.354 3.748 1.00 89.31 99 ARG A O 1
ATOM 760 N N . SER A 1 100 ? 5.656 -9.348 1.738 1.00 90.75 100 SER A N 1
ATOM 761 C CA . SER A 1 100 ? 7.089 -9.616 1.610 1.00 90.75 100 SER A CA 1
ATOM 762 C C . SER A 1 100 ? 7.903 -8.329 1.422 1.00 90.75 100 SER A C 1
ATOM 764 O O . SER A 1 100 ? 8.992 -8.213 1.976 1.00 90.75 100 SER A O 1
ATOM 766 N N . LEU A 1 101 ? 7.363 -7.333 0.711 1.00 90.81 101 LEU A N 1
ATOM 767 C CA . LEU A 1 101 ? 7.966 -6.007 0.553 1.00 90.81 101 LEU A CA 1
ATOM 768 C C . LEU A 1 101 ? 8.075 -5.271 1.896 1.00 90.81 101 LEU A C 1
ATOM 770 O O . LEU A 1 101 ? 9.126 -4.723 2.223 1.00 90.81 101 LEU A O 1
ATOM 774 N N . LEU A 1 102 ? 7.006 -5.289 2.693 1.00 89.94 102 LEU A N 1
ATOM 775 C CA . LEU A 1 102 ? 6.995 -4.727 4.044 1.00 89.94 102 LEU A CA 1
ATOM 776 C C . LEU A 1 102 ? 8.029 -5.413 4.946 1.00 89.94 102 LEU A C 1
ATOM 778 O O . LEU A 1 102 ? 8.817 -4.735 5.609 1.00 89.94 102 LEU A O 1
ATOM 782 N N . GLY A 1 103 ? 8.090 -6.749 4.903 1.00 89.81 103 GLY A N 1
ATOM 783 C CA . GLY A 1 103 ? 9.096 -7.536 5.618 1.00 89.81 103 GLY A CA 1
ATOM 784 C C . GLY A 1 103 ? 10.530 -7.216 5.187 1.00 89.81 103 GLY A C 1
ATOM 785 O O . GLY A 1 103 ? 11.408 -7.078 6.037 1.00 89.81 103 GLY A O 1
ATOM 786 N N . PHE A 1 104 ? 10.761 -7.014 3.886 1.00 88.94 104 PHE A N 1
ATOM 787 C CA . PHE A 1 104 ? 12.064 -6.631 3.338 1.00 88.94 104 PHE A CA 1
ATOM 788 C C . PHE A 1 104 ? 12.553 -5.285 3.888 1.00 88.94 104 PHE A C 1
ATOM 790 O O . PHE A 1 104 ? 13.704 -5.170 4.308 1.00 88.94 104 PHE A O 1
ATOM 797 N N . TYR A 1 105 ? 11.674 -4.281 3.943 1.00 87.12 105 TYR A N 1
ATOM 798 C CA . TYR A 1 105 ? 11.990 -2.968 4.516 1.00 87.12 105 TYR A CA 1
ATOM 799 C C . TYR A 1 105 ? 11.874 -2.915 6.046 1.00 87.12 105 TYR A C 1
ATOM 801 O O . TYR A 1 105 ? 12.168 -1.878 6.634 1.00 87.12 105 TYR A O 1
ATOM 809 N N . LYS A 1 106 ? 11.474 -4.017 6.698 1.00 89.69 106 LYS A N 1
ATOM 810 C CA . LYS A 1 106 ? 11.215 -4.103 8.146 1.00 89.69 106 LYS A CA 1
ATOM 811 C C . LYS A 1 106 ? 10.234 -3.037 8.647 1.00 89.69 106 LYS A C 1
ATOM 813 O O . LYS A 1 106 ? 10.367 -2.537 9.761 1.00 89.69 106 LYS A O 1
ATOM 818 N N . ILE A 1 107 ? 9.239 -2.708 7.828 1.00 89.12 107 ILE A N 1
ATOM 819 C CA . ILE A 1 107 ? 8.169 -1.772 8.174 1.00 89.12 107 ILE A CA 1
ATOM 820 C C . ILE A 1 107 ? 6.828 -2.495 8.194 1.00 89.12 107 ILE A C 1
ATOM 822 O O . ILE A 1 107 ? 6.607 -3.479 7.495 1.00 89.12 107 ILE A O 1
ATOM 826 N N . LYS A 1 108 ? 5.897 -1.979 8.981 1.00 88.00 108 LYS A N 1
ATOM 827 C CA . LYS A 1 108 ? 4.470 -2.298 8.884 1.00 88.00 108 LYS A CA 1
ATOM 828 C C . LYS A 1 108 ? 3.783 -1.404 7.850 1.00 88.00 108 LYS A C 1
ATOM 830 O O . LYS A 1 108 ? 4.264 -0.314 7.538 1.00 88.00 108 LYS A O 1
ATOM 835 N N . HIS A 1 109 ? 2.633 -1.846 7.346 1.00 86.50 109 HIS A N 1
ATOM 836 C CA . HIS A 1 109 ? 1.880 -1.113 6.323 1.00 86.50 109 HIS A CA 1
ATOM 837 C C . HIS A 1 109 ? 1.495 0.309 6.782 1.00 86.50 109 HIS A C 1
ATOM 839 O O . HIS A 1 109 ? 1.489 1.214 5.959 1.00 86.50 109 HIS A O 1
ATOM 845 N N . TYR A 1 110 ? 1.246 0.540 8.078 1.00 86.25 110 TYR A N 1
ATOM 846 C CA . TYR A 1 110 ? 0.870 1.857 8.607 1.00 86.25 110 TYR A CA 1
ATOM 847 C C . TYR A 1 110 ? 2.006 2.885 8.611 1.00 86.25 110 TYR A C 1
ATOM 849 O O . TYR A 1 110 ? 1.751 4.085 8.705 1.00 86.25 110 TYR A O 1
ATOM 857 N N . HIS A 1 111 ? 3.264 2.458 8.464 1.00 89.25 111 HIS A N 1
ATOM 858 C CA . HIS A 1 111 ? 4.354 3.399 8.205 1.00 89.25 111 HIS A CA 1
ATOM 859 C C . HIS A 1 111 ? 4.274 3.972 6.787 1.00 89.25 111 HIS A C 1
ATOM 861 O O . HIS A 1 111 ? 4.831 5.035 6.536 1.00 89.25 111 HIS A O 1
ATOM 867 N N . LEU A 1 112 ? 3.573 3.311 5.859 1.00 89.69 112 LEU A N 1
ATOM 868 C CA . LEU A 1 112 ? 3.338 3.837 4.521 1.00 89.69 112 LEU A CA 1
ATOM 869 C C . LEU A 1 112 ? 2.090 4.734 4.524 1.00 89.69 112 LEU A C 1
ATOM 871 O O . LEU A 1 112 ? 1.027 4.306 4.971 1.00 89.69 112 LEU A O 1
ATOM 875 N N . PRO A 1 113 ? 2.160 5.960 3.980 1.00 88.25 113 PRO A N 1
ATOM 876 C CA . PRO A 1 113 ? 0.959 6.733 3.715 1.00 88.25 113 PRO A CA 1
ATOM 877 C C . PRO A 1 113 ? 0.138 6.055 2.601 1.00 88.25 113 PRO A C 1
ATOM 879 O O . PRO A 1 113 ? 0.724 5.400 1.730 1.00 88.25 113 PRO A O 1
ATOM 882 N N . PRO A 1 114 ? -1.189 6.276 2.541 1.00 85.94 114 PRO A N 1
ATOM 883 C CA . PRO A 1 114 ? -2.057 5.646 1.541 1.00 85.94 114 PRO A CA 1
ATOM 884 C C . PRO A 1 114 ? -1.572 5.822 0.092 1.00 85.94 114 PRO A C 1
ATOM 886 O O . PRO A 1 114 ? -1.652 4.902 -0.715 1.00 85.94 114 PRO A O 1
ATOM 889 N N . ASN A 1 115 ? -0.972 6.972 -0.233 1.00 86.50 115 ASN A N 1
ATOM 890 C CA . ASN A 1 115 ? -0.400 7.216 -1.560 1.00 86.50 115 ASN A CA 1
ATOM 891 C C . ASN A 1 115 ? 0.783 6.286 -1.889 1.00 86.50 115 ASN A C 1
ATOM 893 O O . ASN A 1 115 ? 0.904 5.837 -3.023 1.00 86.50 115 ASN A O 1
ATOM 897 N N . SER A 1 116 ? 1.650 5.972 -0.919 1.00 88.38 116 SER A N 1
ATOM 898 C CA . SER A 1 116 ? 2.756 5.025 -1.130 1.00 88.38 116 SER A CA 1
ATOM 899 C C . SER A 1 116 ? 2.229 3.622 -1.429 1.00 88.38 116 SER A C 1
ATOM 901 O O . SER A 1 116 ? 2.747 2.948 -2.315 1.00 88.38 116 SER A O 1
ATOM 903 N N . ILE A 1 117 ? 1.187 3.198 -0.707 1.00 88.75 117 ILE A N 1
ATOM 904 C CA . ILE A 1 117 ? 0.518 1.909 -0.918 1.00 88.75 117 ILE A CA 1
ATOM 905 C C . ILE A 1 117 ? -0.086 1.861 -2.325 1.00 88.75 117 ILE A C 1
ATOM 907 O O . ILE A 1 117 ? 0.147 0.904 -3.061 1.00 88.75 117 ILE A O 1
ATOM 911 N N . LEU A 1 118 ? -0.776 2.932 -2.727 1.00 87.19 118 LEU A N 1
ATOM 912 C CA . LEU A 1 118 ? -1.346 3.068 -4.064 1.00 87.19 118 LEU A CA 1
ATOM 913 C C . LEU A 1 118 ? -0.274 2.976 -5.161 1.00 87.19 118 LEU A C 1
ATOM 915 O O . LEU A 1 118 ? -0.454 2.241 -6.126 1.00 87.19 118 LEU A O 1
ATOM 919 N N . HIS A 1 119 ? 0.868 3.654 -5.011 1.00 87.12 119 HIS A N 1
ATOM 920 C CA . HIS A 1 119 ? 1.965 3.560 -5.982 1.00 87.12 119 HIS A CA 1
ATOM 921 C C . HIS A 1 119 ? 2.522 2.138 -6.114 1.00 87.12 119 HIS A C 1
ATOM 923 O O . HIS A 1 119 ? 2.788 1.688 -7.229 1.00 87.12 119 HIS A O 1
ATOM 929 N N . ILE A 1 120 ? 2.672 1.417 -4.998 1.00 89.12 120 ILE A N 1
ATOM 930 C CA . ILE A 1 120 ? 3.101 0.013 -5.021 1.00 89.12 120 ILE A CA 1
ATOM 931 C C . ILE A 1 120 ? 2.057 -0.848 -5.744 1.00 89.12 120 ILE A C 1
ATOM 933 O O . ILE A 1 120 ? 2.429 -1.660 -6.587 1.00 89.12 120 ILE A O 1
ATOM 937 N N . SER A 1 121 ? 0.767 -0.647 -5.458 1.00 88.38 121 SER A N 1
ATOM 938 C CA . SER A 1 121 ? -0.332 -1.367 -6.115 1.00 88.38 121 SER A CA 1
ATOM 939 C C . SER A 1 121 ? -0.341 -1.142 -7.630 1.00 88.38 121 SER A C 1
ATOM 941 O O . SER A 1 121 ? -0.392 -2.108 -8.387 1.00 88.38 121 SER A O 1
ATOM 943 N N . ILE A 1 122 ? -0.184 0.108 -8.080 1.00 88.94 122 ILE A N 1
ATOM 944 C CA . ILE A 1 122 ? -0.105 0.448 -9.508 1.00 88.94 122 ILE A CA 1
ATOM 945 C C . ILE A 1 122 ? 1.075 -0.261 -10.175 1.00 88.94 122 ILE A C 1
ATOM 947 O O . ILE A 1 122 ? 0.921 -0.798 -11.268 1.00 88.94 122 ILE A O 1
ATOM 951 N N . LEU A 1 123 ? 2.248 -0.297 -9.534 1.00 88.62 123 LEU A N 1
ATOM 952 C CA . LEU A 1 123 ? 3.405 -0.989 -10.100 1.00 88.62 123 LEU A CA 1
ATOM 953 C C . LEU A 1 123 ? 3.180 -2.503 -10.189 1.00 88.62 123 LEU A C 1
ATOM 955 O O . LEU A 1 123 ? 3.521 -3.108 -11.200 1.00 88.62 123 LEU A O 1
ATOM 959 N N . VAL A 1 124 ? 2.618 -3.113 -9.144 1.00 90.12 124 VAL A N 1
ATOM 960 C CA . VAL A 1 124 ? 2.275 -4.542 -9.153 1.00 90.12 124 VAL A CA 1
ATOM 961 C C . VAL A 1 124 ? 1.316 -4.841 -10.299 1.00 90.12 124 VAL A C 1
ATOM 963 O O . VAL A 1 124 ? 1.579 -5.737 -11.096 1.00 90.12 124 VAL A O 1
ATOM 966 N N . HIS A 1 125 ? 0.268 -4.030 -10.440 1.00 90.75 125 HIS A N 1
ATOM 967 C CA . HIS A 1 125 ? -0.697 -4.164 -11.521 1.00 90.75 125 HIS A CA 1
ATOM 968 C C . HIS A 1 125 ? -0.053 -3.975 -12.904 1.00 90.75 125 HIS A C 1
ATOM 970 O O . HIS A 1 125 ? -0.322 -4.753 -13.813 1.00 90.75 125 HIS A O 1
ATOM 976 N N . LEU A 1 126 ? 0.853 -3.004 -13.060 1.00 90.88 126 LEU A N 1
ATOM 977 C CA . LEU A 1 126 ? 1.631 -2.816 -14.287 1.00 90.88 126 LEU A CA 1
ATOM 978 C C . LEU A 1 126 ? 2.451 -4.068 -14.633 1.00 90.88 126 LEU A C 1
ATOM 980 O O . LEU A 1 126 ? 2.441 -4.512 -15.780 1.00 90.88 126 LEU A O 1
ATOM 984 N N . CYS A 1 127 ? 3.143 -4.652 -13.652 1.00 90.19 127 CYS A N 1
ATOM 985 C CA . CYS A 1 127 ? 3.924 -5.871 -13.847 1.00 90.19 127 CYS A CA 1
ATOM 986 C C . CYS A 1 127 ? 3.044 -7.049 -14.282 1.00 90.19 127 CYS A C 1
ATOM 988 O O . CYS A 1 127 ? 3.340 -7.685 -15.291 1.00 90.19 127 CYS A O 1
ATOM 990 N N . GLU A 1 128 ? 1.965 -7.318 -13.552 1.00 92.19 128 GLU A N 1
ATOM 991 C CA . GLU A 1 128 ? 1.158 -8.526 -13.743 1.00 92.19 128 GLU A CA 1
ATOM 992 C C . GLU A 1 128 ? 0.216 -8.423 -14.945 1.00 92.19 128 GLU A C 1
ATOM 994 O O . GLU A 1 128 ? 0.154 -9.349 -15.750 1.00 92.19 128 GLU A O 1
ATOM 999 N N . ALA A 1 129 ? -0.497 -7.303 -15.094 1.00 93.69 129 ALA A N 1
ATOM 1000 C CA . ALA A 1 129 ? -1.555 -7.168 -16.093 1.00 93.69 129 ALA A CA 1
ATOM 1001 C C . ALA A 1 129 ? -1.046 -6.699 -17.461 1.00 93.69 129 ALA A C 1
ATOM 1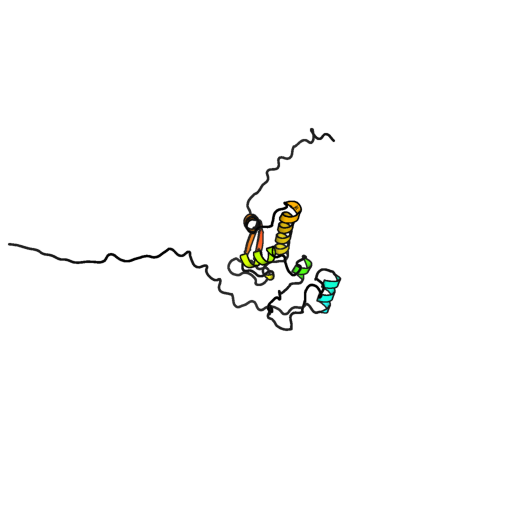003 O O . ALA A 1 129 ? -1.591 -7.107 -18.483 1.00 93.69 129 ALA A O 1
ATOM 1004 N N . PHE A 1 130 ? -0.017 -5.846 -17.493 1.00 91.38 130 PHE A N 1
ATOM 1005 C CA . PHE A 1 130 ? 0.446 -5.228 -18.742 1.00 91.38 130 PHE A CA 1
ATOM 1006 C C . PHE A 1 130 ? 1.766 -5.806 -19.240 1.00 91.38 130 PHE A C 1
ATOM 1008 O O . PHE A 1 130 ? 1.922 -6.033 -20.436 1.00 91.38 130 PHE A O 1
ATOM 1015 N N . LEU A 1 131 ? 2.725 -6.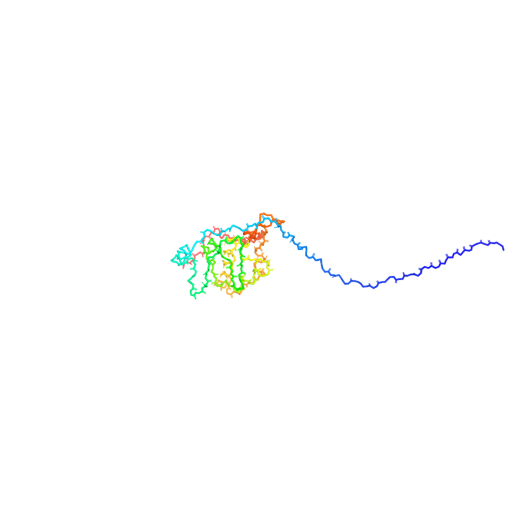039 -18.342 1.00 90.75 131 LEU A N 1
ATOM 1016 C CA . LEU A 1 131 ? 4.037 -6.571 -18.717 1.00 90.75 131 LEU A CA 1
ATOM 1017 C C . LEU A 1 131 ? 4.081 -8.106 -18.706 1.00 90.75 131 LEU A C 1
ATOM 1019 O O . LEU A 1 131 ? 5.004 -8.682 -19.278 1.00 90.75 131 LEU A O 1
ATOM 1023 N N . GLY A 1 132 ? 3.123 -8.769 -18.050 1.00 92.38 132 GLY A N 1
ATOM 1024 C CA . GLY A 1 132 ? 3.101 -10.227 -17.898 1.00 92.38 132 GLY A CA 1
ATOM 1025 C C . GLY A 1 132 ? 4.286 -10.777 -17.096 1.00 92.38 132 GLY A C 1
ATOM 1026 O O . GLY A 1 132 ? 4.652 -11.942 -17.249 1.00 92.38 132 GLY A O 1
ATOM 1027 N N . ILE A 1 133 ? 4.916 -9.948 -16.258 1.00 92.25 133 ILE A N 1
ATOM 1028 C CA . ILE A 1 133 ? 6.052 -10.330 -15.415 1.00 92.25 133 ILE A CA 1
ATOM 1029 C C . ILE A 1 133 ? 5.642 -10.356 -13.949 1.00 92.25 133 ILE A C 1
ATOM 1031 O O . ILE A 1 133 ? 4.818 -9.568 -13.487 1.00 92.25 133 ILE A O 1
ATOM 1035 N N . ARG A 1 134 ? 6.288 -11.223 -13.170 1.00 90.62 134 ARG A N 1
ATOM 1036 C CA . ARG A 1 134 ? 6.095 -11.224 -11.722 1.00 90.62 134 ARG A CA 1
ATOM 1037 C C . ARG A 1 134 ? 6.700 -9.945 -11.118 1.00 90.62 134 ARG A C 1
ATOM 1039 O O . ARG A 1 134 ? 7.868 -9.653 -11.399 1.00 90.62 134 ARG A O 1
ATOM 1046 N N . PRO A 1 135 ? 5.972 -9.202 -10.265 1.00 89.62 135 PRO A N 1
ATOM 1047 C CA . PRO A 1 135 ? 6.526 -8.039 -9.587 1.00 89.62 135 PRO A CA 1
ATOM 1048 C C . PRO A 1 135 ? 7.714 -8.470 -8.719 1.00 89.62 135 PRO A C 1
ATOM 1050 O O . PRO A 1 135 ? 7.651 -9.459 -7.985 1.00 89.62 135 PRO A O 1
ATOM 1053 N N . HIS A 1 136 ? 8.821 -7.733 -8.817 1.00 88.50 136 HIS A N 1
ATOM 1054 C CA . HIS A 1 136 ? 10.071 -8.062 -8.134 1.00 88.50 136 HIS A CA 1
ATOM 1055 C C . HIS A 1 136 ? 10.608 -6.856 -7.358 1.00 88.50 136 HIS A C 1
ATOM 1057 O O . HIS A 1 136 ? 10.555 -5.721 -7.836 1.00 88.50 136 HIS A O 1
ATOM 1063 N N . PHE A 1 137 ? 11.194 -7.088 -6.177 1.00 86.56 137 PHE A N 1
ATOM 1064 C CA . PHE A 1 137 ? 11.686 -6.012 -5.302 1.00 86.56 137 PHE A CA 1
ATOM 1065 C C . PHE A 1 137 ? 12.746 -5.133 -5.971 1.00 86.56 137 PHE A C 1
ATOM 1067 O O . PHE A 1 137 ? 12.794 -3.929 -5.732 1.00 86.56 137 PHE A O 1
ATOM 1074 N N . ASN A 1 138 ? 13.560 -5.712 -6.858 1.00 85.44 138 ASN A N 1
ATOM 1075 C CA . ASN A 1 138 ? 14.563 -4.961 -7.618 1.00 85.44 138 ASN A CA 1
ATOM 1076 C C . ASN A 1 138 ? 13.942 -3.873 -8.503 1.00 85.44 138 ASN A C 1
ATOM 1078 O O . ASN A 1 138 ? 14.549 -2.818 -8.641 1.00 85.44 138 ASN A O 1
ATOM 1082 N N . ILE A 1 139 ? 12.745 -4.094 -9.057 1.00 86.19 139 ILE A N 1
ATOM 1083 C CA . ILE A 1 139 ? 12.048 -3.090 -9.874 1.00 86.19 139 ILE A CA 1
ATOM 1084 C C . ILE A 1 139 ? 11.616 -1.927 -8.980 1.00 86.19 139 ILE A C 1
ATOM 1086 O O . ILE A 1 139 ? 11.912 -0.775 -9.289 1.00 86.19 139 ILE A O 1
ATOM 1090 N N . ILE A 1 140 ? 11.014 -2.229 -7.823 1.00 84.44 140 ILE A N 1
ATOM 1091 C CA . ILE A 1 140 ? 10.644 -1.205 -6.835 1.00 84.44 140 ILE A CA 1
ATOM 1092 C C . ILE A 1 140 ? 11.865 -0.414 -6.390 1.00 84.44 140 ILE A C 1
ATOM 1094 O O . ILE A 1 140 ? 11.829 0.804 -6.431 1.00 84.44 140 ILE A O 1
ATOM 1098 N N . ARG A 1 141 ? 12.959 -1.079 -6.016 1.00 85.12 141 ARG A N 1
ATOM 1099 C CA . ARG A 1 141 ? 14.191 -0.414 -5.574 1.00 85.12 141 ARG A CA 1
ATOM 1100 C C . ARG A 1 141 ? 14.853 0.406 -6.683 1.00 85.12 141 ARG A C 1
ATOM 1102 O O . ARG A 1 141 ? 15.557 1.374 -6.404 1.00 85.12 141 ARG A O 1
ATOM 1109 N N . HIS A 1 142 ? 14.693 -0.013 -7.936 1.00 85.12 142 HIS A N 1
ATOM 1110 C CA . HIS A 1 142 ? 15.255 0.703 -9.070 1.00 85.12 142 HIS A CA 1
ATOM 1111 C C . HIS A 1 142 ? 14.478 1.990 -9.357 1.00 85.12 142 HIS A C 1
ATOM 1113 O O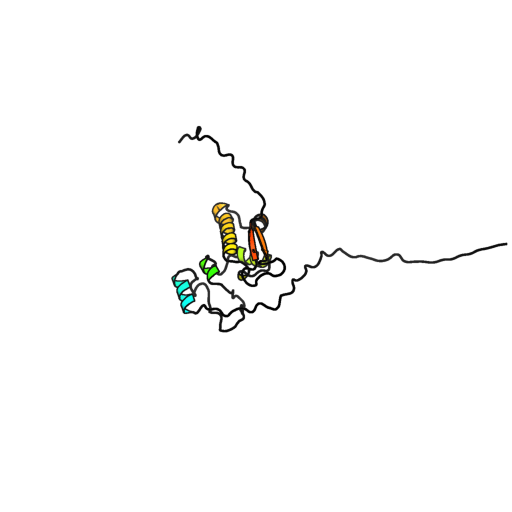 . HIS A 1 142 ? 15.099 3.039 -9.547 1.00 85.12 142 HIS A O 1
ATOM 1119 N N . LEU A 1 143 ? 13.146 1.901 -9.362 1.00 84.56 143 LEU A N 1
ATOM 1120 C CA . LEU A 1 143 ? 12.243 3.002 -9.688 1.00 84.56 143 LEU A CA 1
ATOM 1121 C C . LEU A 1 143 ? 11.983 3.927 -8.504 1.00 84.56 143 LEU A C 1
ATOM 1123 O O . LEU A 1 143 ? 11.816 5.122 -8.704 1.00 84.56 143 LEU A O 1
ATOM 1127 N N . PHE A 1 144 ? 11.961 3.401 -7.284 1.00 85.94 144 PHE A N 1
ATOM 1128 C CA . PHE A 1 144 ? 11.549 4.125 -6.093 1.00 85.94 144 PHE A CA 1
ATOM 1129 C C . PHE A 1 144 ? 12.559 4.008 -4.950 1.00 85.94 144 PHE A C 1
ATOM 1131 O O . PHE A 1 144 ? 13.204 2.984 -4.727 1.00 85.94 144 PHE A O 1
ATOM 1138 N N . GLN A 1 145 ? 12.633 5.076 -4.166 1.00 87.06 145 GLN A N 1
ATOM 1139 C CA . GLN A 1 145 ? 13.315 5.150 -2.886 1.00 87.06 145 GLN A CA 1
ATOM 1140 C C . GLN A 1 145 ? 12.276 5.209 -1.776 1.00 87.06 145 GLN A C 1
ATOM 1142 O O . GLN A 1 145 ? 11.316 5.978 -1.851 1.00 87.06 145 GLN A O 1
ATOM 1147 N N . LEU A 1 146 ? 12.493 4.419 -0.729 1.00 87.94 146 LEU A N 1
ATOM 1148 C CA . LEU A 1 146 ? 11.759 4.566 0.516 1.00 87.94 146 LEU A CA 1
ATOM 1149 C C . LEU A 1 146 ? 12.512 5.575 1.383 1.00 87.94 146 LEU A C 1
ATOM 1151 O O . LEU A 1 146 ? 13.645 5.308 1.779 1.00 87.94 146 LEU A O 1
ATOM 1155 N N . LYS A 1 147 ? 11.901 6.731 1.643 1.00 88.19 147 LYS A N 1
ATOM 1156 C CA . LYS A 1 147 ? 12.484 7.773 2.491 1.00 88.19 147 LYS A CA 1
ATOM 1157 C C . LYS A 1 147 ? 11.721 7.899 3.802 1.00 88.19 147 LYS A C 1
ATOM 1159 O O . LYS A 1 147 ? 10.485 7.984 3.751 1.00 88.19 147 LYS A O 1
ATOM 1164 N N . PRO A 1 148 ? 12.419 7.941 4.945 1.00 87.69 148 PRO A N 1
ATOM 1165 C CA . PRO A 1 148 ? 11.797 8.311 6.199 1.00 87.69 148 PRO A CA 1
ATOM 1166 C C . PRO A 1 148 ? 11.174 9.716 6.118 1.00 87.69 148 PRO A C 1
ATOM 1168 O O . PRO A 1 148 ? 11.585 10.576 5.334 1.00 87.69 148 PRO A O 1
ATOM 1171 N N . LYS A 1 149 ? 10.110 9.936 6.885 1.00 84.44 149 LYS A N 1
ATOM 1172 C CA . LYS A 1 149 ? 9.404 11.213 7.000 1.00 84.44 149 LYS A CA 1
ATOM 1173 C C . LYS A 1 149 ? 8.982 11.453 8.442 1.00 84.44 149 LYS A C 1
ATOM 1175 O O . LYS A 1 149 ? 8.534 10.499 9.060 1.00 84.44 149 LYS A O 1
ATOM 1180 N N . PRO A 1 150 ? 9.009 12.697 8.953 1.00 80.56 150 PRO A N 1
ATOM 1181 C CA . PRO A 1 150 ? 9.374 13.935 8.254 1.00 80.56 150 PRO A CA 1
ATOM 1182 C C . PRO A 1 150 ? 10.868 14.049 7.925 1.00 80.56 150 PRO A C 1
ATOM 1184 O O . PRO A 1 150 ? 11.192 14.646 6.896 1.00 80.56 150 PRO A O 1
ATOM 1187 N N . ASP A 1 151 ? 11.715 13.420 8.737 1.00 81.50 151 ASP A N 1
ATOM 1188 C CA . ASP A 1 151 ? 13.174 13.452 8.654 1.00 81.50 151 ASP A CA 1
ATOM 1189 C C . ASP A 1 151 ? 13.762 12.032 8.723 1.00 81.50 151 ASP A C 1
ATOM 1191 O O . ASP A 1 151 ? 13.103 11.111 9.217 1.00 81.50 151 ASP A O 1
ATOM 1195 N N . ASP A 1 152 ? 14.990 11.875 8.235 1.00 81.75 152 ASP A N 1
ATOM 1196 C CA . ASP A 1 152 ? 15.723 10.610 8.156 1.00 81.75 152 ASP A CA 1
ATOM 1197 C C . ASP A 1 152 ? 16.035 10.038 9.548 1.00 81.75 152 ASP A C 1
ATOM 1199 O O . ASP A 1 152 ? 15.968 8.822 9.745 1.00 81.75 152 ASP A O 1
ATOM 1203 N N . ASP A 1 153 ? 16.290 10.914 10.525 1.00 82.88 153 ASP A N 1
ATOM 1204 C CA . ASP A 1 153 ? 16.665 10.533 11.891 1.00 82.88 153 ASP A CA 1
ATOM 1205 C C . ASP A 1 153 ? 15.463 10.316 12.827 1.00 82.88 153 ASP A C 1
ATOM 1207 O O . ASP A 1 153 ? 15.588 9.645 13.854 1.00 82.88 153 ASP A O 1
ATOM 1211 N N . ASN A 1 154 ? 14.289 10.861 12.490 1.00 80.94 154 ASN A N 1
ATOM 1212 C CA . ASN A 1 154 ? 13.091 10.778 13.329 1.00 80.94 154 ASN A CA 1
ATOM 1213 C C . ASN A 1 154 ? 11.823 10.527 12.492 1.00 80.94 154 ASN A C 1
ATOM 1215 O O . ASN A 1 154 ? 11.033 11.452 12.259 1.00 80.94 154 ASN A O 1
ATOM 1219 N N . PRO A 1 155 ? 11.612 9.286 12.014 1.00 82.50 155 PRO A N 1
ATOM 1220 C CA . PRO A 1 155 ? 10.416 8.942 11.266 1.00 82.50 155 PRO A CA 1
ATOM 1221 C C . PRO A 1 155 ? 9.156 8.992 12.135 1.00 82.50 155 PRO A C 1
ATOM 1223 O O . PRO A 1 155 ? 9.123 8.515 13.268 1.00 82.50 155 PRO A O 1
ATOM 1226 N N . ALA A 1 156 ? 8.074 9.502 11.556 1.00 84.94 156 ALA A N 1
ATOM 1227 C CA . ALA A 1 156 ? 6.746 9.453 12.132 1.00 84.94 156 ALA A CA 1
ATOM 1228 C C . ALA A 1 156 ? 6.272 8.002 12.281 1.00 84.94 156 ALA A C 1
ATOM 1230 O O . ALA A 1 156 ? 6.482 7.147 11.416 1.00 84.94 156 ALA A O 1
ATOM 1231 N N . LEU A 1 157 ? 5.554 7.744 13.371 1.00 84.44 157 LEU A N 1
ATOM 1232 C CA . LEU A 1 157 ? 5.005 6.425 13.667 1.00 84.44 157 LEU A CA 1
ATOM 1233 C C . LEU A 1 157 ? 4.037 5.934 12.574 1.00 84.44 157 LEU A C 1
ATOM 1235 O O . LEU A 1 157 ? 4.098 4.776 12.170 1.00 84.44 157 LEU A O 1
ATOM 1239 N N . VAL A 1 158 ? 3.191 6.831 12.055 1.00 84.62 158 VAL A N 1
ATOM 1240 C CA . VAL A 1 158 ? 2.261 6.580 10.940 1.00 84.62 158 VAL A CA 1
ATOM 1241 C C . VAL A 1 158 ? 2.675 7.414 9.742 1.00 84.62 158 VAL A C 1
ATOM 1243 O O . VAL A 1 158 ? 2.933 8.609 9.875 1.00 84.62 158 VAL A O 1
ATOM 1246 N N . GLY A 1 159 ? 2.721 6.800 8.561 1.00 85.06 159 GLY A N 1
ATOM 1247 C CA . GLY A 1 159 ? 3.083 7.493 7.325 1.00 85.06 159 GLY A CA 1
ATOM 1248 C C . GLY A 1 159 ? 4.540 7.971 7.263 1.00 85.06 159 GLY A C 1
ATOM 1249 O O . GLY A 1 159 ? 4.886 8.739 6.366 1.00 85.06 159 GLY A O 1
ATOM 1250 N N . GLY A 1 160 ? 5.396 7.529 8.190 1.00 88.31 160 GLY A N 1
ATOM 1251 C CA . GLY A 1 160 ? 6.801 7.922 8.261 1.00 88.31 160 GLY A CA 1
ATOM 1252 C C . GLY A 1 160 ? 7.712 7.289 7.217 1.00 88.31 160 GLY A C 1
ATOM 1253 O O . GLY A 1 160 ? 8.914 7.493 7.287 1.00 88.31 160 GLY A O 1
ATOM 1254 N N . ALA A 1 161 ? 7.189 6.529 6.258 1.00 88.88 161 ALA A N 1
ATOM 1255 C CA . ALA A 1 161 ? 7.951 5.942 5.166 1.00 88.88 161 ALA A CA 1
ATOM 1256 C C . ALA A 1 161 ? 7.272 6.258 3.826 1.00 88.88 161 ALA A C 1
ATOM 1258 O O . ALA A 1 161 ? 6.220 5.718 3.477 1.00 88.88 161 ALA A O 1
ATOM 1259 N N . ARG A 1 162 ? 7.866 7.159 3.042 1.00 88.94 162 ARG A N 1
ATOM 1260 C CA . ARG A 1 162 ? 7.328 7.579 1.744 1.00 88.94 162 ARG A CA 1
ATOM 1261 C C . ARG A 1 162 ? 8.046 6.868 0.607 1.00 88.94 162 ARG A C 1
ATOM 1263 O O . ARG A 1 162 ? 9.267 6.928 0.514 1.00 88.94 162 ARG A O 1
ATOM 1270 N N . VAL A 1 163 ? 7.277 6.274 -0.300 1.00 87.81 163 VAL A N 1
ATOM 1271 C CA . VAL A 1 163 ? 7.771 5.803 -1.595 1.00 87.81 163 VAL A CA 1
ATOM 1272 C C . VAL A 1 163 ? 7.872 7.020 -2.515 1.00 87.81 163 VAL A C 1
ATOM 1274 O O . VAL A 1 163 ? 6.878 7.702 -2.769 1.00 87.81 163 VAL A O 1
ATOM 1277 N N . GLN A 1 164 ? 9.080 7.335 -2.967 1.00 88.12 164 GLN A N 1
ATOM 1278 C CA . GLN A 1 164 ? 9.371 8.448 -3.866 1.00 88.12 164 GLN A CA 1
ATOM 1279 C C . GLN A 1 164 ? 10.050 7.914 -5.124 1.00 88.12 164 GLN A C 1
ATOM 1281 O O . GLN A 1 164 ? 10.936 7.075 -5.019 1.00 88.12 164 GLN A O 1
ATOM 1286 N N . LEU A 1 165 ? 9.662 8.399 -6.305 1.00 85.75 165 LEU A N 1
ATOM 1287 C CA . LEU A 1 165 ? 10.345 8.044 -7.547 1.00 85.75 165 LEU A CA 1
ATOM 1288 C C . LEU A 1 165 ? 11.816 8.486 -7.475 1.00 85.75 165 LEU A C 1
ATOM 1290 O O . LEU A 1 165 ? 12.118 9.598 -7.036 1.00 85.75 165 LEU A O 1
ATOM 1294 N N . CYS A 1 166 ? 12.724 7.606 -7.879 1.00 82.56 166 CYS A N 1
ATOM 1295 C CA . CYS A 1 166 ? 14.121 7.942 -8.087 1.00 82.56 166 CYS A CA 1
ATOM 1296 C C . CYS A 1 166 ? 14.213 9.056 -9.130 1.00 82.56 166 CYS A C 1
ATOM 1298 O O . CYS A 1 166 ? 13.653 8.926 -10.216 1.00 82.56 166 CYS A O 1
ATOM 1300 N N . ASP A 1 167 ? 14.998 10.092 -8.844 1.00 73.44 167 ASP A N 1
ATOM 1301 C CA . ASP A 1 167 ? 15.374 11.111 -9.826 1.00 73.44 167 ASP A CA 1
ATOM 1302 C C . ASP A 1 167 ? 16.463 10.569 -10.767 1.00 73.44 167 ASP A C 1
ATOM 1304 O O . ASP A 1 167 ? 17.608 11.012 -10.802 1.00 73.44 167 ASP A O 1
ATOM 1308 N N . LYS A 1 168 ? 16.138 9.471 -11.449 1.00 65.06 168 LYS A N 1
ATOM 1309 C CA . LYS A 1 168 ? 16.913 8.963 -12.571 1.00 65.06 168 LYS A CA 1
ATOM 1310 C C . LYS A 1 168 ? 16.122 9.375 -13.789 1.00 65.06 168 LYS A C 1
ATOM 1312 O O . LYS A 1 168 ? 15.089 8.775 -14.070 1.00 65.06 168 LYS A O 1
ATOM 1317 N N . ALA A 1 169 ? 16.588 10.424 -14.454 1.00 56.66 169 ALA A N 1
ATOM 1318 C CA . ALA A 1 169 ? 16.068 10.916 -15.717 1.00 56.66 169 ALA A CA 1
ATOM 1319 C C . ALA A 1 169 ? 16.069 9.798 -16.778 1.00 56.66 169 ALA A C 1
ATOM 1321 O O . ALA A 1 169 ? 16.950 9.723 -17.626 1.00 56.66 169 ALA A O 1
ATOM 1322 N N . LEU A 1 170 ? 15.066 8.920 -16.755 1.00 58.31 170 LEU A N 1
ATOM 1323 C CA . LEU A 1 170 ? 14.649 8.153 -17.919 1.00 58.31 170 LEU A CA 1
ATOM 1324 C C . LEU A 1 170 ? 13.802 9.101 -18.766 1.00 58.31 170 LEU A C 1
ATOM 1326 O O . LEU A 1 170 ? 12.593 8.932 -18.904 1.00 58.31 170 LEU A O 1
ATOM 1330 N N . HIS A 1 171 ? 14.440 10.146 -19.295 1.00 51.66 171 HIS A N 1
ATOM 1331 C CA . HIS A 1 171 ? 13.895 10.805 -20.466 1.00 51.66 171 HIS A CA 1
ATOM 1332 C C . HIS A 1 171 ? 13.961 9.757 -21.572 1.00 51.66 171 HIS A C 1
ATOM 1334 O O . HIS A 1 171 ? 15.009 9.536 -22.173 1.00 51.66 171 HIS A O 1
ATOM 1340 N N . LEU A 1 172 ? 12.847 9.059 -21.796 1.00 53.03 172 LEU A N 1
ATOM 1341 C CA . LEU A 1 172 ? 12.635 8.421 -23.078 1.00 53.03 172 LEU A CA 1
ATOM 1342 C C . LEU A 1 172 ? 12.540 9.590 -24.056 1.00 53.03 172 LEU A C 1
ATOM 1344 O O . LEU A 1 172 ? 11.519 10.276 -24.115 1.00 53.03 172 LEU A O 1
ATOM 1348 N N . GLU A 1 173 ? 13.655 9.914 -24.701 1.00 52.69 173 GLU A N 1
ATOM 1349 C CA . GLU A 1 173 ? 13.704 10.955 -25.712 1.00 52.69 173 GLU A CA 1
ATOM 1350 C C . GLU A 1 173 ? 12.842 10.470 -26.877 1.00 52.69 173 GLU A C 1
ATOM 1352 O O . GLU A 1 173 ? 13.269 9.715 -27.747 1.00 52.69 173 GLU A O 1
ATOM 1357 N N . TYR A 1 174 ? 11.558 10.808 -26.821 1.00 56.31 174 TYR A N 1
ATOM 1358 C CA . TYR A 1 174 ? 10.630 10.494 -27.882 1.00 56.31 174 TYR A CA 1
ATOM 1359 C C . TYR A 1 174 ? 10.767 11.612 -28.916 1.00 56.31 174 TYR A C 1
ATOM 1361 O O . TYR A 1 174 ? 10.419 12.768 -28.669 1.00 56.31 174 TYR A O 1
ATOM 1369 N N . MET A 1 175 ? 11.329 11.293 -30.082 1.00 54.38 175 MET A N 1
ATOM 1370 C CA . MET A 1 175 ? 11.198 12.189 -31.225 1.00 54.38 175 MET A CA 1
ATOM 1371 C C . MET A 1 175 ? 9.728 12.186 -31.637 1.00 54.38 175 MET A C 1
ATOM 1373 O O . MET A 1 175 ? 9.230 11.210 -32.198 1.00 54.38 175 MET A O 1
ATOM 1377 N N . THR A 1 176 ? 9.025 13.290 -31.391 1.00 61.81 176 THR A N 1
ATOM 1378 C CA . THR A 1 176 ? 7.810 13.573 -32.149 1.00 61.81 176 THR A CA 1
ATOM 1379 C C . THR A 1 176 ? 8.197 13.678 -33.616 1.00 61.81 176 THR A C 1
ATOM 1381 O O . THR A 1 176 ? 8.985 14.542 -34.008 1.00 61.81 176 THR A O 1
ATOM 1384 N N . LEU A 1 177 ? 7.637 12.808 -34.458 1.00 63.50 177 LEU A N 1
ATOM 1385 C CA . LEU A 1 177 ? 7.618 13.076 -35.889 1.00 63.50 177 LEU A CA 1
ATOM 1386 C C . LEU A 1 177 ? 6.887 14.410 -36.069 1.00 63.50 177 LEU A C 1
ATOM 1388 O O . LEU A 1 177 ? 5.695 14.519 -35.793 1.00 63.50 177 LEU A O 1
ATOM 1392 N N . ARG A 1 178 ? 7.613 15.447 -36.501 1.00 58.78 178 ARG A N 1
ATOM 1393 C CA . ARG A 1 178 ? 7.077 16.805 -36.722 1.00 58.78 178 ARG A CA 1
ATOM 1394 C C . ARG A 1 178 ? 6.051 16.876 -37.861 1.00 58.78 178 ARG A C 1
ATOM 1396 O O . ARG A 1 178 ? 5.558 17.956 -38.167 1.00 58.78 178 ARG A O 1
ATOM 1403 N N . SER A 1 179 ? 5.752 15.749 -38.503 1.00 68.31 179 SER A N 1
ATOM 1404 C CA . SER A 1 179 ? 4.843 15.658 -39.634 1.00 68.31 179 SER A CA 1
ATOM 1405 C C . SER A 1 179 ? 4.058 14.350 -39.601 1.00 68.31 179 SER A C 1
ATOM 1407 O O . SER A 1 179 ? 4.628 13.276 -39.418 1.00 68.31 179 SER A O 1
ATOM 1409 N N . LEU A 1 180 ? 2.751 14.452 -39.844 1.00 62.28 180 LEU A N 1
ATOM 1410 C CA . LEU A 1 180 ? 1.839 13.328 -40.079 1.00 62.28 180 LEU A CA 1
ATOM 1411 C C . LEU A 1 180 ? 1.858 12.852 -41.546 1.00 62.28 180 LEU A C 1
ATOM 1413 O O . LEU A 1 180 ? 1.043 12.016 -41.924 1.00 62.28 180 LEU A O 1
ATOM 1417 N N . SER A 1 181 ? 2.774 13.352 -42.385 1.00 63.03 181 SER A N 1
ATOM 1418 C CA . SER A 1 181 ? 2.791 13.152 -43.848 1.00 63.03 181 SER A CA 1
ATOM 1419 C C . SER A 1 181 ? 3.107 11.726 -44.340 1.00 63.03 181 SER A C 1
ATOM 1421 O O . SER A 1 181 ? 3.545 11.562 -45.472 1.00 63.03 181 SER A O 1
ATOM 1423 N N . GLY A 1 182 ? 2.912 10.701 -43.512 1.00 61.91 182 GLY A N 1
ATOM 1424 C CA . GLY A 1 182 ? 3.073 9.289 -43.875 1.00 61.91 182 GLY A CA 1
ATOM 1425 C C . GLY A 1 182 ? 2.009 8.369 -43.273 1.00 61.91 182 GLY A C 1
ATOM 1426 O O . GLY A 1 182 ? 2.147 7.153 -43.356 1.00 61.91 182 GLY A O 1
ATOM 1427 N N . TRP A 1 183 ? 0.964 8.924 -42.649 1.00 54.75 183 TRP A N 1
ATOM 1428 C CA . TRP A 1 183 ? -0.168 8.132 -42.173 1.00 54.75 183 TRP A CA 1
ATOM 1429 C C . TRP A 1 183 ? -1.067 7.770 -43.360 1.00 54.75 183 TRP A C 1
ATOM 1431 O O . TRP A 1 183 ? -1.761 8.630 -43.900 1.00 54.75 183 TRP A O 1
ATOM 1441 N N . HIS A 1 184 ? -1.048 6.501 -43.765 1.00 60.22 184 HIS A N 1
ATOM 1442 C CA . HIS A 1 184 ? -2.061 5.920 -44.644 1.00 60.22 184 HIS A CA 1
ATOM 1443 C C . HIS A 1 184 ? -3.035 5.108 -43.782 1.00 60.22 184 HIS A C 1
ATOM 1445 O O . HIS A 1 184 ? -2.592 4.299 -42.966 1.00 60.22 184 HIS A O 1
ATOM 1451 N N . ALA A 1 185 ? -4.330 5.405 -43.917 1.00 62.28 185 ALA A N 1
ATOM 1452 C CA . ALA A 1 185 ? -5.426 4.688 -43.264 1.00 62.28 185 ALA A CA 1
ATOM 1453 C C . ALA A 1 185 ? -5.689 3.330 -43.926 1.00 62.28 185 ALA A C 1
ATOM 1455 O O . ALA A 1 185 ? -5.448 3.227 -45.153 1.00 62.28 185 ALA A O 1
#

Organism: Panicum miliaceum (NCBI:txid4540)

Sequence (185 aa):
MPKKSAADRGRKREGEGEGRSPPSAKIAKTAEGSSWRASTIKERDLLRLVAERVLQEEGVVQWRTTGTDSSLLENTGETVMFAPSADRGLALPSSDFFRSLLGFYKIKHYHLPPNSILHISILVHLCEAFLGIRPHFNIIRHLFQLKPKPDDDNPALVGGARVQLCDKALHLEYMTLRSLSGWHA

InterPro domains:
  IPR007321 Transposase (putative), gypsy type [PF04195] (80-147)

pLDDT: mean 72.84, std 20.73, range [28.86, 93.69]

Secondary structure (DSSP, 8-state):
--------------------PPPPP------S--PPPPP---HHHHHHHHHTTSS--TTTS------S-SS----TT-----HHHHHTT--SSPPHHHHHHHHHHT--GGGS-HHHHHHHHHHHHIIIIIS-----HHHHHHHEEEEESB-SSSB-TTT-EEEEE------------S--TT---